Protein AF-A0A9E1QR61-F1 (afdb_monomer)

Secondary structure (DSSP, 8-state):
-EEEEEEE-TTTHHHHHHHHHTSTTEEEEEEE------HHHHHHHHHHT---THHHHHHHHHTS-TTSTTHHHHHHHHH-B--TT--HHHHHHHHHHHHTTS-SEETTEE---HHHHHHHHHHHHHHHHHHHHHHHHHT-PPP-TT-BHHHHHHHHHHHHTTT-HHHHHHHHHHHTT-SSEEEES-S--

Structure (mmCIF, N/CA/C/O backbone):
data_AF-A0A9E1QR61-F1
#
_entry.id   AF-A0A9E1QR61-F1
#
loop_
_atom_site.group_PDB
_atom_site.id
_atom_site.type_symbol
_atom_site.label_atom_id
_atom_site.label_alt_id
_atom_site.label_comp_id
_atom_site.label_asym_id
_atom_site.label_entity_id
_atom_site.label_seq_id
_atom_site.pdbx_PDB_ins_code
_atom_site.Cartn_x
_atom_site.Cartn_y
_atom_site.Cartn_z
_atom_site.occupancy
_atom_site.B_iso_or_equiv
_atom_site.auth_seq_id
_atom_site.auth_comp_id
_atom_site.auth_asym_id
_atom_site.auth_atom_id
_atom_site.pdbx_PDB_model_num
ATOM 1 N N . MET A 1 1 ? -16.604 -6.731 25.045 1.00 85.94 1 MET A N 1
ATOM 2 C CA . MET A 1 1 ? -16.176 -6.162 23.751 1.00 85.94 1 MET A CA 1
ATOM 3 C C . MET A 1 1 ? -17.089 -6.744 22.683 1.00 85.94 1 MET A C 1
ATOM 5 O O . MET A 1 1 ? -17.320 -7.946 22.729 1.00 85.94 1 MET A O 1
ATOM 9 N N . ILE A 1 2 ? -17.683 -5.918 21.822 1.00 96.12 2 ILE A N 1
ATOM 10 C CA . ILE A 1 2 ? -18.605 -6.352 20.759 1.00 96.12 2 ILE A CA 1
ATOM 11 C C . ILE A 1 2 ? -17.816 -6.452 19.456 1.00 96.12 2 ILE A C 1
ATOM 13 O O . ILE A 1 2 ? -17.137 -5.498 19.084 1.00 96.12 2 ILE A O 1
ATOM 17 N N . ASN A 1 3 ? -17.923 -7.584 18.762 1.00 97.06 3 ASN A N 1
ATOM 18 C CA . ASN A 1 3 ? -17.337 -7.755 17.436 1.00 97.06 3 ASN A CA 1
ATOM 19 C C . ASN A 1 3 ? -18.308 -7.219 16.379 1.00 97.06 3 ASN A C 1
ATOM 21 O O . ASN A 1 3 ? -19.461 -7.646 16.328 1.00 97.06 3 ASN A O 1
ATOM 25 N N . VAL A 1 4 ? -17.841 -6.288 15.551 1.00 96.38 4 VAL A N 1
ATOM 26 C CA . VAL A 1 4 ? -18.610 -5.674 14.467 1.00 96.38 4 VAL A CA 1
ATOM 27 C C . VAL A 1 4 ? -17.914 -5.990 13.153 1.00 96.38 4 VAL A C 1
ATOM 29 O O . VAL A 1 4 ? -16.775 -5.581 12.937 1.00 96.38 4 VAL A O 1
ATOM 32 N N . VAL A 1 5 ? -18.610 -6.709 12.276 1.00 96.12 5 VAL A N 1
ATOM 33 C CA . VAL A 1 5 ? -18.133 -7.014 10.924 1.00 96.12 5 VAL A CA 1
ATOM 34 C C . VAL A 1 5 ? -18.870 -6.128 9.929 1.00 96.12 5 VAL A C 1
ATOM 36 O O . VAL A 1 5 ? -20.098 -6.055 9.952 1.00 96.12 5 VAL A O 1
ATOM 39 N N . ILE A 1 6 ? -18.121 -5.460 9.055 1.00 93.81 6 ILE A N 1
ATOM 40 C CA . ILE A 1 6 ? -18.654 -4.571 8.023 1.00 93.81 6 ILE A CA 1
ATOM 41 C C . ILE A 1 6 ? -18.258 -5.141 6.667 1.00 93.81 6 ILE A C 1
ATOM 43 O O . ILE A 1 6 ? -17.074 -5.205 6.349 1.00 93.81 6 ILE A O 1
ATOM 47 N N . LEU A 1 7 ? -19.242 -5.512 5.852 1.00 92.94 7 LEU A N 1
ATOM 48 C CA . LEU A 1 7 ? -19.023 -5.871 4.451 1.00 92.94 7 LEU A CA 1
ATOM 49 C C . LEU A 1 7 ? -19.135 -4.598 3.612 1.00 92.94 7 LEU A C 1
ATOM 51 O O . LEU A 1 7 ? -20.174 -3.937 3.642 1.00 92.94 7 LEU A O 1
ATOM 55 N N . ASN A 1 8 ? -18.072 -4.211 2.912 1.00 88.81 8 ASN A N 1
ATOM 56 C CA . ASN A 1 8 ? -18.056 -2.953 2.168 1.00 88.81 8 ASN A CA 1
ATOM 57 C C . ASN A 1 8 ? -17.154 -2.997 0.926 1.00 88.81 8 ASN A C 1
ATOM 59 O O . ASN A 1 8 ? -16.358 -3.910 0.731 1.00 88.81 8 ASN A O 1
ATOM 63 N N . GLY A 1 9 ? -17.318 -1.991 0.068 1.00 80.38 9 GLY A N 1
ATOM 64 C CA . GLY A 1 9 ? -16.299 -1.577 -0.901 1.00 80.38 9 GLY A CA 1
ATOM 65 C C . GLY A 1 9 ? -15.651 -0.264 -0.453 1.00 80.38 9 GLY A C 1
ATOM 66 O O . GLY A 1 9 ? -16.013 0.283 0.591 1.00 80.38 9 GLY A O 1
ATOM 67 N N . GLY A 1 10 ? -14.763 0.309 -1.267 1.00 69.62 10 GLY A N 1
ATOM 68 C CA . GLY A 1 10 ? -13.915 1.423 -0.825 1.00 69.62 10 GLY A CA 1
ATOM 69 C C . GLY A 1 10 ? -14.653 2.690 -0.363 1.00 69.62 10 GLY A C 1
ATOM 70 O O . GLY A 1 10 ? -14.268 3.299 0.631 1.00 69.62 10 GLY A O 1
ATOM 71 N N . ARG A 1 11 ? -15.726 3.115 -1.049 1.00 73.94 11 ARG A N 1
ATOM 72 C CA . ARG A 1 11 ? -16.380 4.418 -0.771 1.00 73.94 11 ARG A CA 1
ATOM 73 C C . ARG A 1 11 ? -17.431 4.391 0.341 1.00 73.94 11 ARG A C 1
ATOM 75 O O . ARG A 1 11 ? -17.540 5.356 1.091 1.00 73.94 11 ARG A O 1
ATOM 82 N N . GLY A 1 12 ? -18.196 3.305 0.467 1.00 73.38 12 GLY A N 1
ATOM 83 C CA . GLY A 1 12 ? -19.274 3.198 1.466 1.00 73.38 12 GLY A CA 1
ATOM 84 C C . GLY A 1 12 ? -18.766 3.162 2.914 1.00 73.38 12 GLY A C 1
ATOM 85 O O . GLY A 1 12 ? -19.484 3.530 3.841 1.00 73.38 12 GLY A O 1
ATOM 86 N N . ALA A 1 13 ? -17.505 2.771 3.103 1.00 83.81 13 ALA A N 1
ATOM 87 C CA . ALA A 1 13 ? -16.848 2.687 4.400 1.00 83.81 13 ALA A CA 1
ATOM 88 C C . ALA A 1 13 ? -16.518 4.050 5.038 1.00 83.81 13 ALA A C 1
ATOM 90 O O . ALA A 1 13 ? -16.450 4.143 6.265 1.00 83.81 13 ALA A O 1
ATOM 91 N N . ALA A 1 14 ? -16.345 5.105 4.231 1.00 85.94 14 ALA A N 1
ATOM 92 C CA . ALA A 1 14 ? -15.756 6.384 4.649 1.00 85.94 14 ALA A CA 1
ATOM 93 C C . ALA A 1 14 ? -16.531 7.123 5.752 1.00 85.94 14 ALA A C 1
ATOM 95 O O . ALA A 1 14 ? -15.933 7.826 6.561 1.00 85.94 14 ALA A O 1
ATOM 96 N N . SER A 1 15 ? -17.851 6.950 5.815 1.00 86.19 15 SER A N 1
ATOM 97 C CA . SER A 1 15 ? -18.703 7.537 6.858 1.00 86.19 15 SER A CA 1
ATOM 98 C C . SER A 1 15 ? -18.914 6.607 8.054 1.00 86.19 15 SER A C 1
ATOM 100 O O . SER A 1 15 ? -19.132 7.072 9.170 1.00 86.19 15 SER A O 1
ATOM 102 N N . THR A 1 16 ? -18.843 5.292 7.837 1.00 91.44 16 THR A N 1
ATOM 103 C CA . THR A 1 16 ? -19.239 4.287 8.833 1.00 91.44 16 THR A CA 1
ATOM 104 C C . THR A 1 16 ? -18.070 3.862 9.715 1.00 91.44 16 THR A C 1
ATOM 106 O O . THR A 1 16 ? -18.207 3.817 10.936 1.00 91.44 16 THR A O 1
ATOM 109 N N . ILE A 1 17 ? -16.906 3.578 9.122 1.00 93.94 17 ILE A N 1
ATOM 110 C CA . ILE A 1 17 ? -15.740 3.075 9.860 1.00 93.94 17 ILE A CA 1
ATOM 111 C C . ILE A 1 17 ? -15.227 4.104 10.877 1.00 93.94 17 ILE A C 1
ATOM 113 O O . ILE A 1 17 ? -15.123 3.737 12.049 1.00 93.94 17 ILE A O 1
ATOM 117 N N . PRO A 1 18 ? -14.988 5.385 10.518 1.00 93.06 18 PRO A N 1
ATOM 118 C CA . PRO A 1 18 ? -14.523 6.371 11.494 1.00 93.06 18 PRO A CA 1
ATOM 119 C C . PRO A 1 18 ? -15.488 6.547 12.672 1.00 93.06 18 PRO A C 1
ATOM 121 O O . PRO A 1 18 ? -15.055 6.551 13.821 1.00 93.06 18 PRO A O 1
ATOM 124 N N . ALA A 1 19 ? -16.797 6.599 12.404 1.00 93.12 19 ALA A N 1
ATOM 125 C CA . ALA A 1 19 ? -17.816 6.742 13.444 1.00 93.12 19 ALA A CA 1
ATOM 126 C C . ALA A 1 19 ? -17.852 5.543 14.407 1.00 93.12 19 ALA A C 1
ATOM 128 O O . ALA A 1 19 ? -18.089 5.706 15.603 1.00 93.12 19 ALA A O 1
ATOM 129 N N . LEU A 1 20 ? -17.614 4.326 13.910 1.00 94.06 20 LEU A N 1
ATOM 130 C CA . LEU A 1 20 ? -17.529 3.138 14.760 1.00 94.06 20 LEU A CA 1
ATOM 131 C C . LEU A 1 20 ? -16.224 3.105 15.568 1.00 94.06 20 LEU A C 1
ATOM 133 O O . LEU A 1 20 ? -16.261 2.720 16.734 1.00 94.06 20 LEU A O 1
ATOM 137 N N . LEU A 1 21 ? -15.099 3.542 14.992 1.00 93.75 21 LEU A N 1
ATOM 138 C CA . LEU A 1 21 ? -13.796 3.601 15.673 1.00 93.75 21 LEU A CA 1
ATOM 139 C C . LEU A 1 21 ? -13.762 4.595 16.844 1.00 93.75 21 LEU A C 1
ATOM 141 O O . LEU A 1 21 ? -12.941 4.452 17.749 1.00 93.75 21 LEU A O 1
ATOM 145 N N . GLU A 1 22 ? -14.649 5.591 16.850 1.00 92.62 22 GLU A N 1
ATOM 146 C CA . GLU A 1 22 ? -14.819 6.530 17.966 1.00 92.62 22 GLU A CA 1
ATOM 147 C C . GLU A 1 22 ? -15.553 5.904 19.167 1.00 92.62 22 GLU A C 1
ATOM 149 O O . GLU A 1 22 ? -15.510 6.439 20.278 1.00 92.62 22 GLU A O 1
ATOM 154 N N . ARG A 1 23 ? -16.211 4.749 18.988 1.00 93.31 23 ARG A N 1
ATOM 155 C CA . ARG A 1 23 ? -16.957 4.076 20.058 1.00 93.31 23 ARG A CA 1
ATOM 156 C C . ARG A 1 23 ? -16.066 3.112 20.832 1.00 93.31 23 ARG A C 1
ATOM 158 O O . ARG A 1 23 ? -15.448 2.206 20.279 1.00 93.31 23 ARG A O 1
ATOM 165 N N . GLN A 1 24 ? -16.079 3.244 22.154 1.00 91.12 24 GLN A N 1
ATOM 166 C CA . GLN A 1 24 ? -15.382 2.315 23.039 1.00 91.12 24 GLN A CA 1
ATOM 167 C C . GLN A 1 24 ? -16.052 0.933 23.062 1.00 91.12 24 GLN A C 1
ATOM 169 O O . GLN A 1 24 ? -17.272 0.804 22.945 1.00 91.12 24 GLN A O 1
ATOM 174 N N . GLY A 1 25 ? -15.245 -0.109 23.271 1.00 94.31 25 GLY A N 1
ATOM 175 C CA . GLY A 1 25 ? -15.728 -1.478 23.461 1.00 94.31 25 GLY A CA 1
ATOM 176 C C . GLY A 1 25 ? -16.106 -2.222 22.178 1.00 94.31 25 GLY A C 1
ATOM 177 O O . GLY A 1 25 ? -16.656 -3.323 22.287 1.00 94.31 25 GLY A O 1
ATOM 178 N N . LEU A 1 26 ? -15.803 -1.664 21.002 1.00 96.00 26 LEU A N 1
ATOM 179 C CA . LEU A 1 26 ? -15.965 -2.323 19.706 1.00 96.00 26 LEU A CA 1
ATOM 180 C C . LEU A 1 26 ? -14.640 -2.912 19.213 1.00 96.00 26 LEU A C 1
ATOM 182 O O . LEU A 1 26 ? -13.585 -2.309 19.379 1.00 96.00 26 LEU A O 1
ATOM 186 N N . ASN A 1 27 ? -14.726 -4.077 18.580 1.00 95.19 27 ASN A N 1
ATOM 187 C CA . ASN A 1 27 ? -13.671 -4.665 17.767 1.00 95.19 27 ASN A CA 1
ATOM 188 C C . ASN A 1 27 ? -14.178 -4.730 16.322 1.00 95.19 27 ASN A C 1
ATOM 190 O O . ASN A 1 27 ? -15.186 -5.391 16.061 1.00 95.19 27 ASN A O 1
ATOM 194 N N . ILE A 1 28 ? -13.534 -3.998 15.412 1.00 96.06 28 ILE A N 1
ATOM 195 C CA . ILE A 1 28 ? -14.035 -3.779 14.050 1.00 96.06 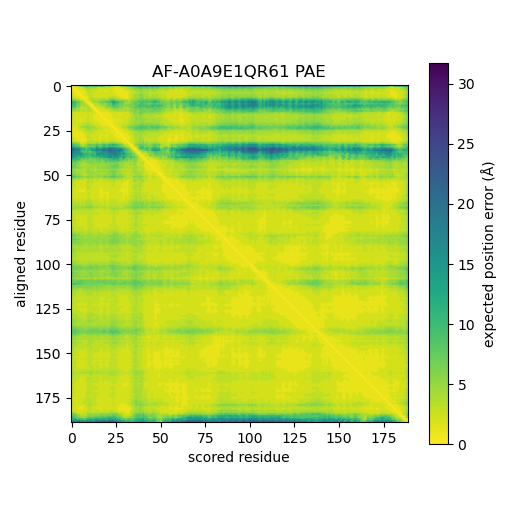28 ILE A CA 1
ATOM 196 C C . ILE A 1 28 ? -13.235 -4.615 13.060 1.00 96.06 28 ILE A C 1
ATOM 198 O O . ILE A 1 28 ? -12.012 -4.504 12.983 1.00 96.06 28 ILE A O 1
ATOM 202 N N . THR A 1 29 ? -13.949 -5.387 12.247 1.00 96.38 29 THR A N 1
ATOM 203 C CA . THR A 1 29 ? -13.399 -6.077 11.082 1.00 96.38 29 THR A CA 1
ATOM 204 C C . THR A 1 29 ? -14.112 -5.594 9.828 1.00 96.38 29 THR A C 1
ATOM 206 O O . THR A 1 29 ? -15.338 -5.652 9.732 1.00 96.38 29 THR A O 1
ATOM 209 N N . SER A 1 30 ? -13.348 -5.117 8.856 1.00 95.38 30 SER A N 1
ATOM 210 C CA . SER A 1 30 ? -13.842 -4.691 7.555 1.00 95.38 30 SER A CA 1
ATOM 211 C C . SER A 1 30 ? -13.480 -5.728 6.502 1.00 95.38 30 SER A C 1
ATOM 213 O O . SER A 1 30 ? -12.302 -5.934 6.226 1.00 95.38 30 SER A O 1
ATOM 215 N N . VAL A 1 31 ? -14.484 -6.359 5.900 1.00 94.50 31 VAL A N 1
ATOM 216 C CA . VAL A 1 31 ? -14.299 -7.288 4.781 1.00 94.50 31 VAL A CA 1
ATOM 217 C C . VAL A 1 31 ? -14.570 -6.527 3.487 1.00 94.50 31 VAL A C 1
ATOM 219 O O . VAL A 1 31 ? -15.679 -6.025 3.278 1.00 94.50 31 VAL A O 1
ATOM 222 N N . VAL A 1 32 ? -13.540 -6.403 2.652 1.00 92.06 32 VAL A N 1
ATOM 223 C CA . VAL A 1 32 ? -13.494 -5.450 1.539 1.00 92.06 32 VAL A CA 1
ATOM 224 C C . VAL A 1 32 ? -13.549 -6.163 0.193 1.00 92.06 32 VAL A C 1
ATOM 226 O O . VAL A 1 32 ? -12.792 -7.098 -0.084 1.00 92.06 32 VAL A O 1
ATOM 229 N N . ASN A 1 33 ? -14.444 -5.695 -0.673 1.00 86.38 33 ASN A N 1
ATOM 230 C CA . ASN A 1 33 ? -14.508 -6.133 -2.060 1.00 86.38 33 ASN A CA 1
ATOM 231 C C . ASN A 1 33 ? -13.334 -5.547 -2.865 1.00 86.38 33 ASN A C 1
ATOM 233 O O . ASN A 1 33 ? -13.355 -4.365 -3.191 1.00 86.38 33 ASN A O 1
ATOM 237 N N . ALA A 1 34 ? -12.315 -6.351 -3.182 1.00 78.44 34 ALA A N 1
ATOM 238 C CA . ALA A 1 34 ? -11.048 -5.884 -3.768 1.00 78.44 34 ALA A CA 1
ATOM 239 C C . ALA A 1 34 ? -10.996 -5.957 -5.312 1.00 78.44 34 ALA A C 1
ATOM 241 O O . ALA A 1 34 ? -9.924 -6.065 -5.902 1.00 78.44 34 ALA A O 1
ATOM 242 N N . TYR A 1 35 ? -12.155 -5.901 -5.974 1.00 71.44 35 TYR A N 1
ATOM 243 C CA . TYR A 1 35 ? -12.271 -6.023 -7.436 1.00 71.44 35 TYR A CA 1
ATOM 244 C C . TYR A 1 35 ? -12.231 -4.674 -8.182 1.00 71.44 35 TYR A C 1
ATOM 246 O O . TYR A 1 35 ? -12.534 -4.647 -9.371 1.00 71.44 35 TYR A O 1
ATOM 254 N N . ASP A 1 36 ? -11.906 -3.557 -7.514 1.00 68.88 36 ASP A N 1
ATOM 255 C CA . ASP A 1 36 ? -11.828 -2.234 -8.164 1.00 68.88 36 ASP A CA 1
ATOM 256 C C . ASP A 1 36 ? -10.771 -2.253 -9.288 1.00 68.88 36 ASP A C 1
ATOM 258 O O . ASP A 1 36 ? -9.602 -2.575 -9.060 1.00 68.88 36 ASP A O 1
ATOM 262 N N . ASP A 1 37 ? -11.195 -1.922 -10.507 1.00 62.62 37 ASP A N 1
ATOM 263 C CA . ASP A 1 37 ? -10.435 -2.009 -11.757 1.00 62.62 37 ASP A CA 1
ATOM 264 C C . ASP A 1 37 ? -10.098 -0.632 -12.351 1.00 62.62 37 ASP A C 1
ATOM 266 O O . ASP A 1 37 ? -9.690 -0.532 -13.512 1.00 62.62 37 ASP A O 1
ATOM 270 N N . GLY A 1 38 ? -10.221 0.441 -11.555 1.00 68.44 38 GLY A N 1
ATOM 271 C CA . GLY A 1 38 ? -9.806 1.784 -11.963 1.00 68.44 38 GLY A CA 1
ATOM 272 C C . GLY A 1 38 ? -8.397 1.785 -12.573 1.00 68.44 38 GLY A C 1
ATOM 273 O O . GLY A 1 38 ? -7.520 1.075 -12.093 1.00 68.44 38 GLY A O 1
ATOM 274 N N . LYS A 1 39 ? -8.174 2.587 -13.622 1.00 69.88 39 LYS A N 1
ATOM 275 C CA . LYS A 1 39 ? -7.038 2.483 -14.564 1.00 69.88 39 LYS A CA 1
ATOM 276 C C . LYS A 1 39 ? -5.680 2.109 -13.927 1.00 69.88 39 LYS A C 1
ATOM 278 O O . LYS A 1 39 ? -5.175 1.032 -14.227 1.00 69.88 39 LYS A O 1
ATOM 283 N N . SER A 1 40 ? -5.170 2.896 -12.967 1.00 71.12 40 SER A N 1
ATOM 284 C CA . SER A 1 40 ? -3.872 2.612 -12.312 1.00 71.12 40 SER A CA 1
ATOM 285 C C . SER A 1 40 ? -3.892 1.428 -11.331 1.00 71.12 40 SER A C 1
ATOM 287 O O . SER A 1 40 ? -2.872 0.799 -11.062 1.00 71.12 40 SER A O 1
ATOM 289 N N . THR A 1 41 ? -5.067 1.067 -10.807 1.00 75.88 41 THR A N 1
ATOM 290 C CA . THR A 1 41 ? -5.257 -0.167 -10.016 1.00 75.88 41 THR A CA 1
ATOM 291 C C . THR A 1 41 ? -5.303 -1.392 -10.925 1.00 75.88 41 THR A C 1
ATOM 293 O O . THR A 1 41 ? -4.753 -2.434 -10.582 1.00 75.88 41 THR A O 1
ATOM 296 N N . GLY A 1 42 ? -5.913 -1.257 -12.104 1.00 81.25 42 GLY A N 1
ATOM 297 C CA . GLY A 1 42 ? -5.924 -2.288 -13.133 1.00 81.25 42 GLY A CA 1
ATOM 298 C C . GLY A 1 42 ? -4.526 -2.590 -13.670 1.00 81.25 42 GLY A C 1
ATOM 299 O O . GLY A 1 42 ? -4.216 -3.755 -13.904 1.00 81.25 42 GLY A O 1
ATOM 300 N N . GLU A 1 43 ? -3.673 -1.575 -13.823 1.00 84.38 43 GLU A N 1
ATOM 301 C CA . GLU A 1 43 ? -2.278 -1.753 -14.244 1.00 84.38 43 GLU A CA 1
ATOM 302 C C . GLU A 1 43 ? -1.480 -2.558 -13.222 1.00 84.38 43 GLU A C 1
ATOM 304 O O . GLU A 1 43 ? -0.938 -3.602 -13.573 1.00 84.38 43 GLU A O 1
ATOM 309 N N . ILE A 1 44 ? -1.478 -2.163 -11.943 1.00 89.19 44 ILE A N 1
ATOM 310 C CA . ILE A 1 44 ? -0.702 -2.895 -10.932 1.00 89.19 44 ILE A CA 1
ATOM 311 C C . ILE A 1 44 ? -1.215 -4.325 -10.715 1.00 89.19 44 ILE A C 1
ATOM 313 O O . ILE A 1 44 ? -0.416 -5.252 -10.594 1.00 89.19 44 ILE A O 1
ATOM 317 N N . ARG A 1 45 ? -2.539 -4.528 -10.756 1.00 89.12 45 ARG A N 1
ATOM 318 C CA . ARG A 1 45 ? -3.159 -5.859 -10.711 1.00 89.12 45 ARG A CA 1
ATOM 319 C C . ARG A 1 45 ? -2.654 -6.746 -11.843 1.00 89.12 45 ARG A C 1
ATOM 321 O O . ARG A 1 45 ? -2.183 -7.849 -11.588 1.00 89.12 45 ARG A O 1
ATOM 328 N N . LYS A 1 46 ? -2.711 -6.255 -13.085 1.00 87.38 46 LYS A N 1
ATOM 329 C CA . LYS A 1 46 ? -2.273 -7.011 -14.268 1.00 87.38 46 LYS A CA 1
ATOM 330 C C . LYS A 1 46 ? -0.775 -7.289 -14.252 1.00 87.38 46 LYS A C 1
ATOM 332 O O . LYS A 1 46 ? -0.379 -8.406 -14.564 1.00 87.38 46 LYS A O 1
ATOM 337 N N . PHE A 1 47 ? 0.037 -6.301 -13.878 1.00 90.88 47 PHE A N 1
ATOM 338 C CA . PHE A 1 47 ? 1.490 -6.455 -13.835 1.00 90.88 47 PHE A CA 1
ATOM 339 C C . PHE A 1 47 ? 1.911 -7.512 -12.811 1.00 90.88 47 PHE A C 1
ATOM 341 O O . PHE A 1 47 ? 2.688 -8.403 -13.140 1.00 90.88 47 PHE A O 1
ATOM 348 N N . PHE A 1 48 ? 1.372 -7.467 -11.590 1.00 92.94 48 PHE A N 1
ATOM 349 C CA . PHE A 1 48 ? 1.824 -8.342 -10.501 1.00 92.94 48 PHE A CA 1
ATOM 350 C C . PHE A 1 48 ? 0.995 -9.628 -10.334 1.00 92.94 48 PHE A C 1
ATOM 352 O O . PHE A 1 48 ? 1.414 -10.530 -9.597 1.00 92.94 48 PHE A O 1
ATOM 359 N N . GLY A 1 49 ? -0.138 -9.753 -11.035 1.00 90.94 49 GLY A N 1
ATOM 360 C CA . GLY A 1 49 ? -1.081 -10.868 -10.895 1.00 90.94 49 GLY A CA 1
ATOM 361 C C . GLY A 1 49 ? -1.626 -10.949 -9.471 1.00 90.94 49 GLY A C 1
ATOM 362 O O . GLY A 1 49 ? -1.377 -11.934 -8.773 1.00 90.94 49 GLY A O 1
ATOM 363 N N . MET A 1 50 ? -2.241 -9.856 -9.014 1.00 90.25 50 MET A N 1
ATOM 364 C CA . MET A 1 50 ? -2.775 -9.695 -7.661 1.00 90.25 50 MET A CA 1
ATOM 365 C C . MET A 1 50 ? -4.124 -8.974 -7.669 1.00 90.25 50 MET A C 1
ATOM 367 O O . MET A 1 50 ? -4.344 -8.092 -8.499 1.00 90.25 50 MET A O 1
ATOM 371 N N . LEU A 1 51 ? -4.961 -9.220 -6.654 1.00 88.12 51 LEU A N 1
ATOM 372 C CA . LEU A 1 51 ? -6.169 -8.418 -6.436 1.00 88.12 51 LEU A CA 1
ATOM 373 C C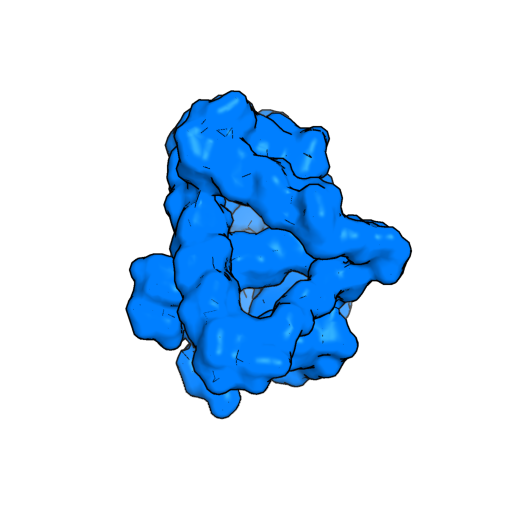 . LEU A 1 51 ? -5.834 -6.927 -6.311 1.00 88.12 51 LEU A C 1
ATOM 375 O O . LEU A 1 51 ? -4.814 -6.548 -5.731 1.00 88.12 51 LEU A O 1
ATOM 379 N N . GLY A 1 52 ? -6.725 -6.072 -6.816 1.00 87.12 52 GLY A N 1
ATOM 380 C CA . GLY A 1 52 ? -6.546 -4.623 -6.801 1.00 87.12 52 GLY A CA 1
ATOM 381 C C . GLY A 1 52 ? -6.495 -4.080 -5.366 1.00 87.12 52 GLY A C 1
ATOM 382 O O . GLY A 1 52 ? -7.524 -4.059 -4.686 1.00 87.12 52 GLY A O 1
ATOM 383 N N . PRO A 1 53 ? -5.347 -3.570 -4.876 1.00 89.94 53 PRO A N 1
ATOM 384 C CA . PRO A 1 53 ? -5.204 -3.215 -3.463 1.00 89.94 53 PRO A CA 1
ATOM 385 C C . PRO A 1 53 ? -5.910 -1.903 -3.094 1.00 89.94 53 PRO A C 1
ATOM 387 O O . PRO A 1 53 ? -5.989 -1.553 -1.920 1.00 89.94 53 PRO A O 1
ATOM 390 N N . SER A 1 54 ? -6.427 -1.150 -4.070 1.00 91.12 54 SER A N 1
ATOM 391 C CA . SER A 1 54 ? -6.915 0.216 -3.862 1.00 91.12 54 SER A CA 1
ATOM 392 C C . SER A 1 54 ? -8.046 0.326 -2.850 1.00 91.12 54 SER A C 1
ATOM 394 O O . SER A 1 54 ? -8.001 1.221 -2.010 1.00 91.12 54 SER A O 1
ATOM 396 N N . ASP A 1 55 ? -9.058 -0.537 -2.914 1.00 91.38 55 ASP A N 1
ATOM 397 C CA . ASP A 1 55 ? -10.181 -0.464 -1.975 1.00 91.38 55 ASP A CA 1
ATOM 398 C C . ASP A 1 55 ? -9.783 -0.930 -0.572 1.00 91.38 55 ASP A C 1
ATOM 400 O O . ASP A 1 55 ? -10.175 -0.297 0.408 1.00 91.38 55 ASP A O 1
ATOM 404 N N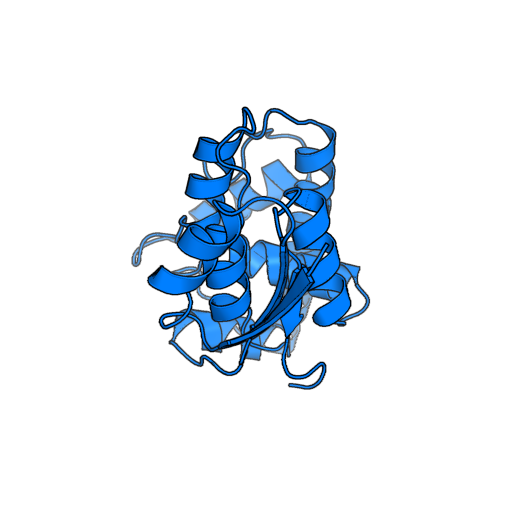 . ILE A 1 56 ? -8.919 -1.946 -0.473 1.00 93.38 56 ILE A N 1
ATOM 405 C CA . ILE A 1 56 ? -8.328 -2.388 0.798 1.00 93.38 56 ILE A CA 1
ATOM 406 C C . ILE A 1 56 ? -7.535 -1.235 1.426 1.00 93.38 56 ILE A C 1
ATOM 408 O O . ILE A 1 56 ? -7.788 -0.858 2.569 1.00 93.38 56 ILE A O 1
ATOM 412 N N . ARG A 1 57 ? -6.641 -0.605 0.654 1.00 93.50 57 ARG A N 1
ATOM 413 C CA . ARG A 1 57 ? -5.835 0.547 1.077 1.00 93.50 57 ARG A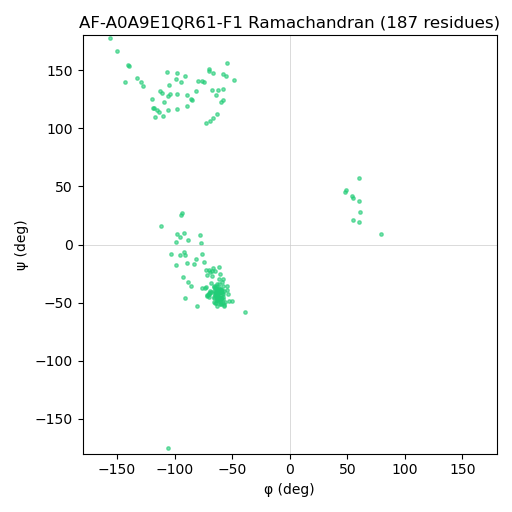 CA 1
ATOM 414 C C . ARG A 1 57 ? -6.704 1.724 1.523 1.00 93.50 57 ARG A C 1
ATOM 416 O O . ARG A 1 57 ? -6.436 2.296 2.574 1.00 93.50 57 ARG A O 1
ATOM 423 N N . LYS A 1 58 ? -7.736 2.094 0.751 1.00 93.19 58 LYS A N 1
ATOM 424 C CA . LYS A 1 58 ? -8.668 3.185 1.111 1.00 93.19 58 LYS A CA 1
ATOM 425 C C . LYS A 1 58 ? -9.360 2.898 2.444 1.00 93.19 58 LYS A C 1
ATOM 427 O O . LYS A 1 58 ? -9.552 3.807 3.238 1.00 93.19 58 LYS A O 1
ATOM 432 N N . VAL A 1 59 ? -9.731 1.646 2.705 1.00 94.88 59 VAL A N 1
ATOM 433 C CA . VAL A 1 59 ? -10.336 1.248 3.982 1.00 94.88 59 VAL A CA 1
ATOM 434 C C . VAL A 1 59 ? -9.317 1.288 5.121 1.00 94.88 59 VAL A C 1
ATOM 436 O O . VAL A 1 59 ? -9.633 1.795 6.195 1.00 94.88 59 VAL A O 1
ATOM 439 N N . GLN A 1 60 ? -8.094 0.809 4.894 1.00 96.38 60 GLN A N 1
ATOM 440 C CA . GLN A 1 60 ? -7.008 0.874 5.874 1.00 96.38 60 GLN A CA 1
ATOM 441 C C . GLN A 1 60 ? -6.652 2.319 6.252 1.00 96.38 60 GLN A C 1
ATOM 443 O O . GLN A 1 60 ? -6.444 2.606 7.430 1.00 96.38 60 GLN A O 1
ATOM 448 N N . GLU A 1 61 ? -6.670 3.243 5.287 1.00 96.50 61 GLU A N 1
ATOM 449 C CA . GLU A 1 61 ? -6.490 4.684 5.515 1.00 96.50 61 GLU A CA 1
ATOM 450 C C . GLU A 1 61 ? -7.475 5.220 6.569 1.00 96.50 61 GLU A C 1
ATOM 452 O O . GLU A 1 61 ? -7.086 5.959 7.473 1.00 96.50 61 GLU A O 1
ATOM 457 N N . LEU A 1 62 ? -8.744 4.791 6.516 1.00 95.88 62 LEU A N 1
ATOM 458 C CA . LEU A 1 62 ? -9.780 5.195 7.477 1.00 95.88 62 LEU A CA 1
ATOM 459 C C . LEU A 1 62 ? -9.524 4.676 8.898 1.00 95.88 62 LEU A C 1
ATOM 461 O O . LEU A 1 62 ? -10.099 5.205 9.851 1.00 95.88 62 LEU A O 1
ATOM 465 N N . MET A 1 63 ? -8.705 3.631 9.038 1.00 96.75 63 MET A N 1
ATOM 466 C CA . MET A 1 63 ? -8.392 2.977 10.308 1.00 96.75 63 MET A CA 1
ATOM 467 C C . MET A 1 63 ? -7.058 3.423 10.916 1.00 96.75 63 MET A C 1
ATOM 469 O O . MET A 1 63 ? -6.681 2.911 11.976 1.00 96.75 63 MET A O 1
ATOM 473 N N . LEU A 1 64 ? -6.351 4.368 10.285 1.00 96.81 64 LEU A N 1
ATOM 474 C CA . LEU A 1 64 ? -5.110 4.920 10.823 1.00 96.81 64 LEU A CA 1
ATOM 475 C C . LEU A 1 64 ? -5.343 5.536 12.222 1.00 96.81 64 LEU A C 1
ATOM 477 O O . LEU A 1 64 ? -6.308 6.285 12.422 1.00 96.81 64 LEU A O 1
ATOM 481 N N . PRO A 1 65 ? -4.472 5.250 13.207 1.00 95.06 65 PRO A N 1
ATOM 482 C CA . PRO A 1 65 ? -4.602 5.789 14.558 1.00 95.06 65 PRO A CA 1
ATOM 483 C C . PRO A 1 65 ? -4.324 7.299 14.570 1.00 95.06 65 PRO A C 1
ATOM 485 O O . PRO A 1 65 ? -3.179 7.728 14.470 1.00 95.06 65 PRO A O 1
ATOM 488 N N . ARG A 1 66 ? -5.377 8.118 14.710 1.00 93.75 66 ARG A N 1
ATOM 489 C CA . ARG A 1 66 ? -5.290 9.597 14.714 1.00 93.75 66 ARG A CA 1
ATOM 490 C C . ARG A 1 66 ? -4.438 10.180 15.846 1.00 93.75 66 ARG A C 1
ATOM 492 O O . ARG A 1 66 ? -4.049 11.340 15.778 1.00 93.75 66 ARG A O 1
ATOM 499 N N . ASP A 1 67 ? -4.213 9.396 16.892 1.00 92.69 67 ASP A N 1
ATOM 500 C CA . ASP A 1 67 ? -3.406 9.714 18.066 1.00 92.69 67 ASP A CA 1
ATOM 501 C C . ASP A 1 67 ? -1.935 9.276 17.949 1.00 92.69 67 ASP A C 1
ATOM 503 O O . ASP A 1 67 ? -1.142 9.608 18.828 1.00 92.69 67 ASP A O 1
ATOM 507 N N . ASP A 1 68 ? -1.550 8.554 16.888 1.00 91.94 68 ASP A N 1
ATOM 508 C CA . ASP A 1 68 ? -0.148 8.204 16.630 1.00 91.94 68 ASP A CA 1
ATOM 509 C C . ASP A 1 68 ? 0.629 9.436 16.123 1.00 91.94 68 ASP A C 1
ATOM 511 O O . ASP A 1 68 ? 0.125 10.233 15.327 1.00 91.94 68 ASP A O 1
ATOM 515 N N . VAL A 1 69 ? 1.872 9.594 16.589 1.00 90.31 69 VAL A N 1
ATOM 516 C CA . VAL A 1 69 ? 2.754 10.721 16.239 1.00 90.31 69 VAL A CA 1
ATOM 517 C C . VAL A 1 69 ? 3.012 10.814 14.731 1.00 90.31 69 VAL A C 1
ATOM 519 O O . VAL A 1 69 ? 3.096 11.914 14.185 1.00 90.31 69 VAL A O 1
ATOM 522 N N . ASP A 1 70 ? 3.041 9.671 14.041 1.00 90.69 70 ASP A N 1
ATOM 523 C CA . ASP A 1 70 ? 3.266 9.585 12.600 1.00 90.69 70 ASP A CA 1
ATOM 524 C C . ASP A 1 70 ? 1.959 9.687 11.785 1.00 90.69 70 ASP A C 1
ATOM 526 O O . ASP A 1 70 ? 2.001 9.592 10.558 1.00 90.69 70 ASP A O 1
ATOM 530 N N . TYR A 1 71 ? 0.790 9.912 12.409 1.00 94.44 71 TYR A N 1
ATOM 531 C CA . TYR A 1 71 ? -0.516 9.883 11.726 1.00 94.44 71 TYR A CA 1
ATOM 532 C C . TYR A 1 71 ? -0.556 10.728 10.447 1.00 94.44 71 TYR A C 1
ATOM 534 O O . TYR A 1 71 ? -0.973 10.235 9.403 1.00 94.44 71 TYR A O 1
ATOM 542 N N . GLN A 1 72 ? -0.094 11.982 10.493 1.00 95.56 72 GLN A N 1
ATOM 543 C CA . GLN A 1 72 ? -0.134 12.876 9.325 1.00 95.56 72 GLN A CA 1
ATOM 544 C C . GLN A 1 72 ? 0.778 12.396 8.187 1.00 95.56 72 GLN A C 1
ATOM 546 O O . GLN A 1 72 ? 0.432 12.529 7.015 1.00 95.56 72 GLN A O 1
ATOM 551 N N . LYS A 1 73 ? 1.931 11.806 8.521 1.00 95.38 73 LYS A N 1
ATOM 552 C CA . LYS A 1 73 ? 2.879 11.245 7.548 1.00 95.38 73 LYS A CA 1
ATOM 553 C C . LYS A 1 73 ? 2.332 9.963 6.932 1.00 95.38 73 LYS A C 1
ATOM 555 O O . LYS A 1 73 ? 2.348 9.824 5.713 1.00 95.38 73 LYS A O 1
ATOM 560 N N . ASN A 1 74 ? 1.766 9.083 7.757 1.00 95.88 74 ASN A N 1
ATOM 561 C CA . ASN A 1 74 ? 1.095 7.868 7.308 1.00 95.88 74 ASN A CA 1
ATOM 562 C C . ASN A 1 74 ? -0.099 8.208 6.410 1.00 95.88 74 ASN A C 1
ATOM 564 O O . ASN A 1 74 ? -0.228 7.647 5.329 1.00 95.88 74 ASN A O 1
ATOM 568 N N . LEU A 1 75 ? -0.925 9.183 6.793 1.00 97.00 75 LEU A N 1
ATOM 569 C CA . LEU A 1 75 ? -2.039 9.647 5.970 1.00 97.00 75 LEU A CA 1
ATOM 570 C C . LEU A 1 75 ? -1.548 10.178 4.617 1.00 97.00 75 LEU A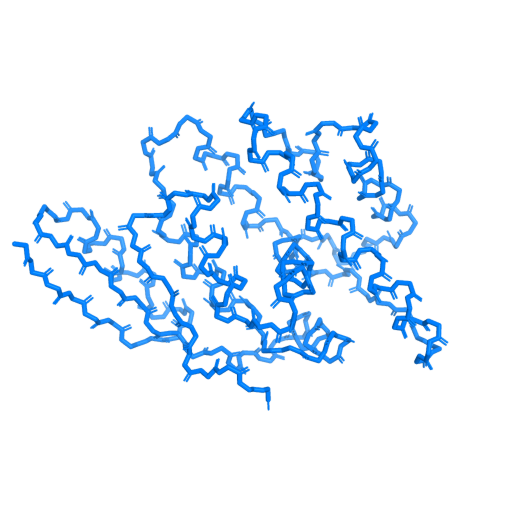 C 1
ATOM 572 O O . LEU A 1 75 ? -2.060 9.769 3.577 1.00 97.00 75 LEU A O 1
ATOM 576 N N . LYS A 1 76 ? -0.507 11.024 4.618 1.00 97.38 76 LYS A N 1
ATOM 577 C CA . LYS A 1 76 ? 0.111 11.531 3.386 1.00 97.38 76 LYS A CA 1
ATOM 578 C C . LYS A 1 76 ? 0.630 10.388 2.508 1.00 97.38 76 LYS A C 1
ATOM 580 O O . LYS A 1 76 ? 0.422 10.428 1.302 1.00 97.38 76 LYS A O 1
ATOM 585 N N . LEU A 1 77 ? 1.247 9.360 3.094 1.00 97.44 77 LEU A N 1
ATOM 586 C CA . LEU A 1 77 ? 1.726 8.178 2.370 1.00 97.44 77 LEU A CA 1
ATOM 587 C C . LEU A 1 77 ? 0.568 7.397 1.730 1.00 97.44 77 LEU A C 1
ATOM 589 O O . LEU A 1 77 ? 0.637 7.051 0.553 1.00 97.44 77 LEU A O 1
ATOM 593 N N . PHE A 1 78 ? -0.517 7.166 2.475 1.00 97.12 78 PHE A N 1
ATOM 594 C CA . PHE A 1 78 ? -1.714 6.481 1.975 1.00 97.12 78 PHE A CA 1
ATOM 595 C C . PHE A 1 78 ? -2.418 7.235 0.849 1.00 97.12 78 PHE A C 1
ATOM 597 O O . PHE A 1 78 ? -2.956 6.597 -0.060 1.00 97.12 78 PHE A O 1
ATOM 604 N N . GLN A 1 79 ? -2.390 8.564 0.892 1.00 96.50 79 GLN A N 1
ATOM 605 C CA . GLN A 1 79 ? -3.039 9.433 -0.086 1.00 96.50 79 GLN A CA 1
ATOM 606 C C . GLN A 1 79 ? -2.149 9.787 -1.279 1.00 96.50 79 GLN A C 1
ATOM 608 O O . GLN A 1 79 ? -2.664 10.246 -2.299 1.00 96.50 79 GLN A O 1
ATOM 613 N N . TYR A 1 80 ? -0.834 9.576 -1.180 1.00 97.81 80 TYR A N 1
ATOM 614 C CA . TYR A 1 80 ? 0.091 9.946 -2.240 1.00 97.81 80 TYR A CA 1
ATOM 615 C C . TYR A 1 80 ? -0.184 9.143 -3.516 1.00 97.81 80 TYR A C 1
ATOM 617 O O . TYR A 1 80 ? -0.253 7.904 -3.524 1.00 97.81 80 TYR A O 1
ATOM 625 N N . ARG A 1 81 ? -0.309 9.891 -4.611 1.00 96.94 81 ARG A N 1
ATOM 626 C CA . ARG A 1 81 ? -0.357 9.403 -5.986 1.00 96.94 81 ARG A CA 1
ATOM 627 C C . ARG A 1 81 ? 0.662 10.191 -6.787 1.00 96.94 81 ARG A C 1
ATOM 629 O O . ARG A 1 81 ? 0.797 11.397 -6.574 1.00 96.94 81 ARG A O 1
ATOM 636 N N . PHE A 1 82 ? 1.375 9.518 -7.677 1.00 97.19 82 PHE A N 1
ATOM 637 C CA . PHE A 1 82 ? 2.297 10.214 -8.558 1.00 97.19 82 PHE A CA 1
ATOM 638 C C . PHE A 1 82 ? 1.527 11.128 -9.531 1.00 97.19 82 PHE A C 1
ATOM 640 O O . PHE A 1 82 ? 0.399 10.795 -9.913 1.00 97.19 82 PHE A O 1
ATOM 647 N N . PRO A 1 83 ? 2.110 12.270 -9.936 1.00 96.62 83 PRO A N 1
ATOM 648 C CA . PRO A 1 83 ? 1.546 13.127 -10.977 1.00 96.62 83 PRO A CA 1
ATOM 649 C C . PRO A 1 83 ? 1.268 12.372 -12.285 1.00 96.62 83 PRO A C 1
ATOM 651 O O . PRO A 1 83 ? 1.874 11.342 -12.564 1.00 96.62 83 PRO A O 1
ATOM 654 N N . LEU A 1 84 ? 0.343 12.882 -13.101 1.00 94.94 84 LEU A N 1
ATOM 655 C CA . LEU A 1 84 ? -0.002 12.264 -14.391 1.00 94.94 84 LEU A CA 1
ATOM 656 C C . LEU A 1 84 ? 1.140 12.335 -15.413 1.00 94.94 84 LEU A C 1
ATOM 658 O O . LEU A 1 84 ? 1.208 11.500 -16.309 1.00 94.94 84 LEU A O 1
ATOM 662 N N . ASP A 1 85 ? 1.995 13.340 -15.289 1.00 95.69 85 ASP A N 1
ATOM 663 C CA . ASP A 1 85 ? 3.141 13.634 -16.145 1.00 95.69 85 ASP A CA 1
ATOM 664 C C . ASP A 1 85 ? 4.467 13.124 -15.567 1.00 95.69 85 ASP A C 1
ATOM 666 O O . ASP A 1 85 ? 5.522 13.453 -16.099 1.00 95.69 85 ASP A O 1
ATOM 670 N N . ILE A 1 86 ? 4.419 12.327 -14.492 1.00 96.38 86 ILE A N 1
ATOM 671 C CA . ILE A 1 86 ? 5.618 11.789 -13.855 1.00 96.38 86 ILE A CA 1
ATOM 672 C C . ILE A 1 86 ? 6.392 10.887 -14.821 1.00 96.38 86 ILE A C 1
ATOM 674 O O . ILE A 1 86 ? 5.827 9.978 -15.436 1.00 96.38 86 ILE A O 1
ATOM 678 N N . GLU A 1 87 ? 7.707 11.070 -14.915 1.00 95.50 87 GLU A N 1
ATOM 679 C CA . GLU A 1 87 ? 8.535 10.133 -15.663 1.00 95.50 87 GLU A CA 1
ATOM 680 C C . GLU A 1 87 ? 9.072 9.006 -14.772 1.00 95.50 87 GLU A C 1
ATOM 682 O O . GLU A 1 87 ? 9.462 9.187 -13.616 1.00 95.50 87 GLU A O 1
ATOM 687 N N . ARG A 1 88 ? 9.195 7.804 -15.345 1.00 94.50 88 ARG A N 1
ATOM 688 C CA . ARG A 1 88 ? 9.842 6.654 -14.682 1.00 94.50 88 ARG A CA 1
ATOM 689 C C . ARG A 1 88 ? 11.257 6.970 -14.189 1.00 94.50 88 ARG A C 1
ATOM 691 O O . ARG A 1 88 ? 11.672 6.465 -13.146 1.00 94.50 88 ARG A O 1
ATOM 698 N N . SER A 1 89 ? 11.982 7.787 -14.950 1.00 96.06 89 SER A N 1
ATOM 699 C CA . SER A 1 89 ? 13.330 8.273 -14.644 1.00 96.06 89 SER A CA 1
ATOM 700 C C . SER A 1 89 ? 13.377 9.084 -13.343 1.00 96.06 89 SER A C 1
ATOM 702 O O . SER A 1 89 ? 14.414 9.102 -12.684 1.00 96.06 89 SER A O 1
ATOM 704 N N . GLU A 1 90 ? 12.261 9.692 -12.936 1.00 95.88 90 GLU A N 1
ATOM 705 C CA . GLU A 1 90 ? 12.127 10.442 -11.687 1.00 95.88 90 GLU A CA 1
ATOM 706 C C . GLU A 1 90 ? 11.713 9.547 -10.514 1.00 95.88 90 GLU A C 1
ATOM 708 O O . GLU A 1 90 ? 12.122 9.790 -9.378 1.00 95.88 90 GLU A O 1
ATOM 713 N N . VAL A 1 91 ? 10.919 8.500 -10.766 1.00 97.25 91 VAL A N 1
ATOM 714 C CA . VAL A 1 91 ? 10.390 7.610 -9.717 1.00 97.25 91 VAL A CA 1
ATOM 715 C C . VAL A 1 91 ? 11.417 6.570 -9.277 1.00 97.25 91 VAL A C 1
ATOM 717 O O . VAL A 1 91 ? 11.697 6.436 -8.082 1.00 97.25 91 VAL A O 1
ATOM 720 N N . LEU A 1 92 ? 11.985 5.822 -10.229 1.00 97.75 92 LEU A N 1
ATOM 721 C CA . LEU A 1 92 ? 12.803 4.644 -9.925 1.00 97.75 92 LEU A CA 1
ATOM 722 C C . LEU A 1 92 ? 14.028 4.962 -9.056 1.00 97.75 92 LEU A C 1
ATOM 724 O O . LEU A 1 92 ? 14.219 4.255 -8.065 1.00 97.75 92 LEU A O 1
ATOM 728 N N . PRO A 1 93 ? 14.824 6.019 -9.322 1.00 97.62 93 PRO A N 1
ATOM 729 C CA . PRO A 1 93 ? 15.980 6.324 -8.481 1.00 97.62 93 PRO A CA 1
ATOM 730 C C . PRO A 1 93 ? 15.599 6.633 -7.033 1.00 97.62 93 PRO A C 1
ATOM 732 O O . PRO A 1 93 ? 16.332 6.273 -6.116 1.00 97.62 93 PRO A O 1
ATOM 735 N N . GLN A 1 94 ? 14.445 7.268 -6.806 1.00 97.19 94 GLN A N 1
ATOM 736 C CA . GLN A 1 94 ? 13.986 7.598 -5.458 1.00 97.19 94 GLN A CA 1
ATOM 737 C C . GLN A 1 94 ? 13.565 6.351 -4.684 1.00 97.19 94 GLN A C 1
ATOM 739 O O . GLN A 1 94 ? 13.952 6.191 -3.526 1.00 97.19 94 GLN A O 1
ATOM 744 N N . LEU A 1 95 ? 12.805 5.457 -5.327 1.00 98.31 95 LEU A N 1
ATOM 745 C CA . LEU A 1 95 ? 12.406 4.188 -4.719 1.00 98.31 95 LEU A CA 1
ATOM 746 C C . LEU A 1 95 ? 13.617 3.288 -4.460 1.00 98.31 95 LEU A C 1
ATOM 748 O O . LEU A 1 95 ? 13.709 2.697 -3.386 1.00 98.31 95 LEU A O 1
ATOM 752 N N . GLN A 1 96 ? 14.565 3.238 -5.399 1.00 98.31 96 GLN A N 1
ATOM 753 C CA . GLN A 1 96 ? 15.807 2.482 -5.254 1.00 98.31 96 GLN A CA 1
ATOM 754 C C . GLN A 1 96 ? 16.645 3.019 -4.090 1.00 98.31 96 GLN A C 1
ATOM 756 O O . GLN A 1 96 ? 17.044 2.257 -3.216 1.00 98.31 96 GLN A O 1
ATOM 761 N N . ALA A 1 97 ? 16.844 4.338 -4.014 1.00 98.12 97 ALA A N 1
ATOM 762 C CA . ALA A 1 97 ? 17.598 4.956 -2.928 1.00 98.12 97 ALA A CA 1
ATOM 763 C C . ALA A 1 97 ? 16.971 4.682 -1.550 1.00 98.12 97 ALA A C 1
ATOM 765 O O . ALA A 1 97 ? 17.691 4.428 -0.578 1.00 98.12 97 ALA A O 1
ATOM 766 N N . PHE A 1 98 ? 15.635 4.703 -1.471 1.00 98.31 98 PHE A N 1
ATOM 767 C CA . PHE A 1 98 ? 14.905 4.346 -0.259 1.00 98.31 98 PHE A CA 1
ATOM 768 C C . PHE A 1 98 ? 15.110 2.870 0.109 1.00 98.31 98 PHE A C 1
ATOM 770 O O . PHE A 1 98 ? 15.494 2.586 1.245 1.00 98.31 98 PHE A O 1
ATOM 777 N N . ALA A 1 99 ? 14.927 1.942 -0.839 1.00 98.25 99 ALA A N 1
ATOM 778 C CA . ALA A 1 99 ? 15.135 0.506 -0.630 1.00 98.25 99 ALA A CA 1
ATOM 779 C C . ALA A 1 99 ? 16.578 0.174 -0.200 1.00 98.25 99 ALA A C 1
ATOM 781 O O . ALA A 1 99 ? 16.783 -0.595 0.740 1.00 98.25 99 ALA A O 1
ATOM 782 N N . ASP A 1 100 ? 17.569 0.834 -0.806 1.00 97.81 100 ASP A N 1
ATOM 783 C CA . ASP A 1 100 ? 18.999 0.679 -0.502 1.00 97.81 100 ASP A CA 1
ATOM 784 C C . ASP A 1 100 ? 19.433 1.397 0.785 1.00 97.81 100 ASP A C 1
ATOM 786 O O . ASP A 1 100 ? 20.607 1.369 1.158 1.00 97.81 100 ASP A O 1
ATOM 790 N N . LYS A 1 101 ? 18.499 2.052 1.486 1.00 96.88 101 LYS A N 1
ATOM 791 C CA . LYS A 1 101 ? 18.742 2.805 2.729 1.00 96.88 101 LYS A CA 1
ATOM 792 C C . LYS A 1 101 ? 19.730 3.964 2.578 1.00 96.88 101 LYS A C 1
ATOM 794 O O . LYS A 1 101 ? 20.270 4.453 3.568 1.00 96.88 101 LYS A O 1
ATOM 799 N N . THR A 1 102 ? 19.947 4.430 1.352 1.00 96.44 102 THR A N 1
ATOM 800 C CA . THR A 1 102 ? 20.715 5.656 1.071 1.00 96.44 102 THR A CA 1
ATOM 801 C C . THR A 1 102 ? 19.862 6.912 1.256 1.00 96.44 102 THR A C 1
ATOM 803 O O . THR A 1 102 ? 20.388 8.020 1.347 1.00 96.44 102 THR A O 1
ATOM 806 N N . ARG A 1 103 ? 18.543 6.719 1.372 1.00 94.12 103 ARG A N 1
ATOM 807 C CA . ARG A 1 103 ? 17.528 7.725 1.659 1.00 94.12 103 ARG A CA 1
ATOM 808 C C . ARG A 1 103 ? 16.590 7.230 2.761 1.00 94.12 103 ARG A C 1
ATOM 810 O O . ARG A 1 103 ? 16.264 6.045 2.811 1.00 94.12 103 ARG A O 1
ATOM 817 N N . GLU A 1 104 ? 16.155 8.132 3.641 1.00 92.25 104 GLU A N 1
ATOM 818 C CA . GLU A 1 104 ? 15.239 7.793 4.744 1.00 92.25 104 GLU A CA 1
ATOM 819 C C . GLU A 1 104 ? 13.768 8.129 4.464 1.00 92.25 104 GLU A C 1
ATOM 821 O O . GLU A 1 104 ? 12.881 7.613 5.146 1.00 92.25 104 GLU A O 1
ATOM 826 N N . ASP A 1 105 ? 13.497 8.987 3.484 1.00 95.19 105 ASP A N 1
ATOM 827 C CA . ASP A 1 105 ? 12.155 9.332 3.029 1.00 95.19 105 ASP A CA 1
ATOM 828 C C . ASP A 1 105 ? 11.745 8.529 1.787 1.00 95.19 105 ASP A C 1
ATOM 830 O O . ASP A 1 105 ? 12.564 8.205 0.927 1.00 95.19 105 ASP A O 1
ATOM 834 N N . VAL A 1 106 ? 10.450 8.234 1.690 1.00 94.81 106 VAL A N 1
ATOM 835 C CA . VAL A 1 106 ? 9.824 7.669 0.492 1.00 94.81 106 VAL A CA 1
ATOM 836 C C . VAL A 1 106 ? 8.945 8.753 -0.118 1.00 94.81 106 VAL A C 1
ATOM 838 O O . VAL A 1 106 ? 8.089 9.297 0.573 1.00 94.81 106 VAL A O 1
ATOM 841 N N . VAL A 1 107 ? 9.178 9.107 -1.385 1.00 94.81 107 VAL A N 1
ATOM 842 C CA . VAL A 1 107 ? 8.439 10.172 -2.101 1.00 94.81 107 VAL A CA 1
ATOM 843 C C . VAL A 1 107 ? 8.315 11.489 -1.306 1.00 94.81 107 VAL A C 1
ATOM 845 O O . VAL A 1 107 ? 7.236 12.074 -1.199 1.00 94.81 107 VAL A O 1
ATOM 848 N N . ASP A 1 108 ? 9.421 11.935 -0.699 1.00 94.75 108 ASP A N 1
ATOM 849 C CA . ASP A 1 108 ? 9.500 13.133 0.156 1.00 94.75 108 ASP A CA 1
ATOM 850 C C . ASP A 1 108 ? 8.606 13.069 1.415 1.00 94.75 108 ASP A C 1
ATOM 852 O O . ASP A 1 108 ? 8.133 14.082 1.953 1.00 94.75 108 ASP A O 1
ATOM 856 N N . ILE A 1 109 ? 8.348 11.852 1.905 1.00 95.62 109 ILE A N 1
ATOM 857 C CA . ILE A 1 109 ? 7.646 11.567 3.158 1.00 95.62 109 ILE A CA 1
ATOM 858 C C . ILE A 1 109 ? 8.608 10.834 4.092 1.00 95.62 109 ILE A C 1
ATOM 860 O O . ILE A 1 109 ? 8.958 9.674 3.874 1.00 95.62 109 ILE A O 1
ATOM 864 N N . SER A 1 110 ? 9.037 11.516 5.154 1.00 92.62 110 SER A N 1
ATOM 865 C CA . SER A 1 110 ? 9.871 10.916 6.195 1.00 92.62 110 SER A CA 1
ATOM 866 C C . SER A 1 110 ? 9.043 10.023 7.119 1.00 92.62 110 SER A C 1
ATOM 868 O O . SER A 1 110 ? 7.926 10.376 7.495 1.00 92.62 110 SER A O 1
ATOM 870 N N . ILE A 1 111 ? 9.610 8.883 7.514 1.00 88.81 111 ILE A N 1
ATOM 871 C CA . ILE A 1 111 ? 9.006 7.927 8.453 1.00 88.81 111 ILE A CA 1
ATOM 872 C C . ILE A 1 111 ? 9.851 7.924 9.728 1.00 88.81 111 ILE A C 1
ATOM 874 O O . ILE A 1 111 ? 11.018 7.528 9.675 1.00 88.81 111 ILE A O 1
ATOM 878 N N . GLU A 1 112 ? 9.305 8.384 10.860 1.00 88.31 112 GLU A N 1
ATOM 879 C CA . GLU A 1 112 ? 10.087 8.533 12.101 1.00 88.31 112 GLU A CA 1
ATOM 880 C C . GLU A 1 112 ? 10.436 7.181 12.713 1.00 88.31 112 GLU A C 1
ATOM 882 O O . GLU A 1 112 ? 11.578 6.945 13.118 1.00 88.31 112 GLU A O 1
ATOM 887 N N . SER A 1 113 ? 9.469 6.263 12.747 1.00 90.38 113 SER A N 1
ATOM 888 C CA . SER A 1 113 ? 9.708 4.920 13.259 1.00 90.38 113 SER A CA 1
ATOM 889 C C . SER A 1 113 ? 10.680 4.143 12.364 1.00 90.38 113 SER A C 1
ATOM 891 O O . SER A 1 113 ? 10.313 3.673 11.287 1.00 90.38 113 SER A O 1
ATOM 893 N N . ALA A 1 114 ? 11.905 3.926 12.853 1.00 92.44 114 ALA A N 1
ATOM 894 C CA . ALA A 1 114 ? 12.928 3.139 12.158 1.00 92.44 114 ALA A CA 1
ATOM 895 C C . ALA A 1 114 ? 12.432 1.733 11.782 1.00 92.44 114 ALA A C 1
ATOM 897 O O . ALA A 1 114 ? 12.668 1.274 10.672 1.00 92.44 114 ALA A O 1
ATOM 898 N N . LYS A 1 115 ? 11.663 1.080 12.665 1.00 92.88 115 LYS A N 1
ATOM 899 C CA . LYS A 1 115 ? 11.076 -0.239 12.390 1.00 92.88 115 LYS A CA 1
ATOM 900 C C . LYS A 1 115 ? 10.058 -0.197 11.247 1.00 92.88 115 LYS A C 1
ATOM 902 O O . LYS A 1 115 ? 10.051 -1.094 10.410 1.00 92.88 115 LYS A O 1
ATOM 907 N N . VAL A 1 116 ? 9.184 0.814 11.223 1.00 94.00 116 VAL A N 1
ATOM 908 C CA . VAL A 1 116 ? 8.214 0.975 10.125 1.00 94.00 116 VAL A CA 1
ATOM 909 C C . VAL A 1 116 ? 8.962 1.245 8.824 1.00 94.00 116 VAL A C 1
ATOM 911 O O . VAL A 1 116 ? 8.691 0.594 7.819 1.00 94.00 116 VAL A O 1
ATOM 914 N N . ARG A 1 117 ? 9.954 2.140 8.869 1.00 96.12 117 ARG A N 1
ATOM 915 C CA . ARG A 1 117 ? 10.814 2.472 7.734 1.00 96.12 117 ARG A CA 1
ATOM 916 C C . ARG A 1 117 ? 11.513 1.237 7.168 1.00 96.12 117 ARG A C 1
ATOM 918 O O . ARG A 1 117 ? 11.404 1.003 5.976 1.00 96.12 117 ARG A O 1
ATOM 925 N N . GLU A 1 118 ? 12.148 0.415 8.000 1.00 97.00 118 GLU A N 1
ATOM 926 C CA . GLU A 1 118 ? 12.827 -0.812 7.558 1.00 97.00 118 GLU A CA 1
ATOM 927 C C . GLU A 1 118 ? 11.889 -1.784 6.833 1.00 97.00 118 GLU A C 1
ATOM 929 O O . GLU A 1 118 ? 12.255 -2.332 5.796 1.00 97.00 118 GLU A O 1
ATOM 934 N N . ILE A 1 119 ? 10.669 -1.981 7.341 1.00 97.94 119 ILE A N 1
ATOM 935 C CA . ILE A 1 119 ? 9.689 -2.863 6.692 1.00 97.94 119 ILE A CA 1
ATOM 936 C C . ILE A 1 119 ? 9.211 -2.262 5.364 1.00 97.94 119 ILE A C 1
ATOM 938 O O . ILE A 1 119 ? 9.100 -2.981 4.373 1.00 97.94 119 ILE A O 1
ATOM 942 N N . LEU A 1 120 ? 8.977 -0.947 5.307 1.00 98.06 120 LEU A N 1
ATOM 943 C CA . LEU A 1 120 ? 8.639 -0.266 4.055 1.00 98.06 120 LEU A CA 1
ATOM 944 C C . LEU A 1 120 ? 9.771 -0.370 3.026 1.00 98.06 120 LEU A C 1
ATOM 946 O O . LEU A 1 120 ? 9.490 -0.590 1.854 1.00 98.06 120 LEU A O 1
ATOM 950 N N . GLN A 1 121 ? 11.033 -0.260 3.446 1.00 98.44 121 GLN A N 1
ATOM 951 C CA . GLN A 1 121 ? 12.194 -0.438 2.568 1.00 98.44 121 GLN A CA 1
ATOM 952 C C . GLN A 1 121 ? 12.246 -1.852 1.985 1.00 98.44 121 GLN A C 1
ATOM 954 O O . GLN A 1 121 ? 12.493 -2.001 0.791 1.00 98.44 121 GLN A O 1
ATOM 959 N N . ILE A 1 122 ? 11.943 -2.874 2.795 1.00 98.56 122 ILE A N 1
ATOM 960 C CA . ILE A 1 122 ? 11.818 -4.259 2.319 1.00 98.56 122 ILE A CA 1
ATOM 961 C C . ILE A 1 122 ? 10.711 -4.355 1.267 1.00 98.56 122 ILE A C 1
ATOM 963 O O . ILE A 1 122 ? 10.962 -4.840 0.170 1.00 98.56 122 ILE A O 1
ATOM 967 N N . PHE A 1 123 ? 9.507 -3.850 1.549 1.00 98.75 123 PHE A N 1
ATOM 968 C CA . PHE A 1 123 ? 8.405 -3.911 0.584 1.00 98.75 123 PHE A 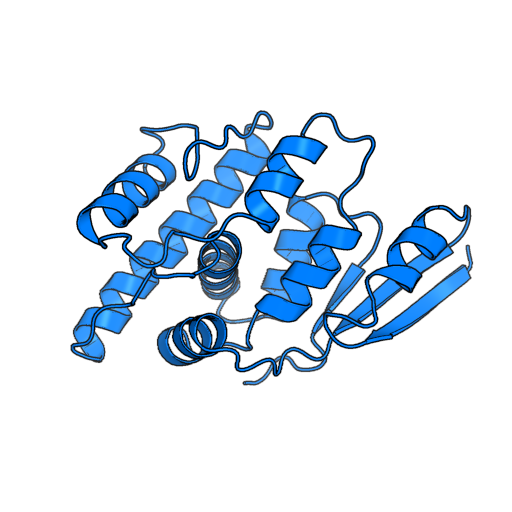CA 1
ATOM 969 C C . PHE A 1 123 ? 8.715 -3.151 -0.710 1.00 98.75 123 PHE A C 1
ATOM 971 O O . PHE A 1 123 ? 8.451 -3.667 -1.791 1.00 98.75 123 PHE A O 1
ATOM 978 N N . VAL A 1 124 ? 9.325 -1.967 -0.640 1.00 98.75 124 VAL A N 1
ATOM 979 C CA . VAL A 1 124 ? 9.745 -1.236 -1.847 1.00 98.75 124 VAL A CA 1
ATOM 980 C C . VAL A 1 124 ? 10.815 -2.016 -2.621 1.00 98.75 124 VAL A C 1
ATOM 982 O O . VAL A 1 124 ? 10.727 -2.096 -3.843 1.00 98.75 124 VAL A O 1
ATOM 985 N N . GLY A 1 125 ? 11.778 -2.646 -1.943 1.00 98.69 125 GLY A N 1
ATOM 986 C CA . GLY A 1 125 ? 12.790 -3.490 -2.587 1.00 98.69 125 GLY A CA 1
ATOM 987 C C . GLY A 1 125 ? 12.205 -4.722 -3.289 1.00 98.69 125 GLY A C 1
ATOM 988 O O . GLY A 1 125 ? 12.580 -5.024 -4.423 1.00 98.69 125 GLY A O 1
ATOM 989 N N . GLU A 1 126 ? 11.241 -5.396 -2.659 1.00 98.69 126 GLU A N 1
ATOM 990 C CA . GLU A 1 126 ? 10.511 -6.526 -3.253 1.00 98.69 126 GLU A CA 1
ATOM 991 C C . GLU A 1 126 ? 9.688 -6.085 -4.468 1.00 98.69 126 GLU A C 1
ATOM 993 O O . GLU A 1 126 ? 9.705 -6.746 -5.507 1.00 98.69 126 GLU A O 1
ATOM 998 N N . PHE A 1 127 ? 9.024 -4.927 -4.380 1.00 98.56 127 PHE A N 1
ATOM 999 C CA . PHE A 1 127 ? 8.320 -4.327 -5.512 1.00 98.56 127 PHE A CA 1
ATOM 1000 C C . PHE A 1 127 ? 9.266 -4.069 -6.689 1.00 98.56 127 PHE A C 1
ATOM 1002 O O . PHE A 1 127 ? 8.962 -4.492 -7.800 1.00 98.56 127 PHE A O 1
ATOM 1009 N N . LEU A 1 128 ? 10.414 -3.422 -6.456 1.00 98.56 128 LEU A N 1
ATOM 1010 C CA . LEU A 1 128 ? 11.395 -3.110 -7.504 1.00 98.56 128 LEU A CA 1
ATOM 1011 C C . LEU A 1 128 ? 11.983 -4.376 -8.141 1.00 98.56 128 LEU A C 1
ATOM 1013 O O . LEU A 1 128 ? 12.117 -4.448 -9.362 1.00 98.56 128 LEU A O 1
ATOM 1017 N N . SER A 1 129 ? 12.283 -5.390 -7.328 1.00 98.31 129 SER A N 1
ATOM 1018 C CA . SER A 1 129 ? 12.808 -6.674 -7.807 1.00 98.31 129 SER A CA 1
ATOM 1019 C C . SER A 1 129 ? 11.779 -7.417 -8.662 1.00 98.31 129 SER A C 1
ATOM 1021 O O . SER A 1 129 ? 12.104 -7.917 -9.738 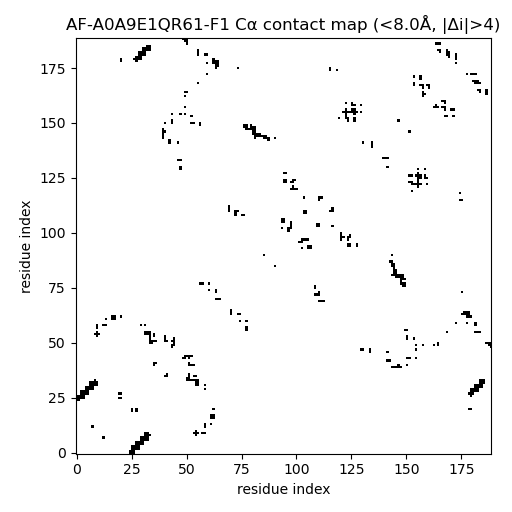1.00 98.31 129 SER A O 1
ATOM 1023 N N . GLY A 1 130 ? 10.521 -7.463 -8.211 1.00 97.69 130 GLY A N 1
ATOM 1024 C CA . GLY A 1 130 ? 9.425 -8.046 -8.981 1.00 97.69 130 GLY A CA 1
ATOM 1025 C C . GLY A 1 130 ? 9.155 -7.280 -10.274 1.00 97.69 130 GLY A C 1
ATOM 1026 O O . GLY A 1 130 ? 8.980 -7.898 -11.323 1.00 97.69 130 GLY A O 1
ATOM 1027 N N . LEU A 1 131 ? 9.181 -5.947 -10.208 1.00 97.44 131 LEU A N 1
ATOM 1028 C CA . LEU A 1 131 ? 8.982 -5.061 -11.349 1.00 97.44 131 LEU A CA 1
ATOM 1029 C C . LEU A 1 131 ? 9.991 -5.352 -12.468 1.00 97.44 131 LEU A C 1
ATOM 1031 O O . LEU A 1 131 ? 9.573 -5.633 -13.586 1.00 97.44 131 LEU A O 1
ATOM 1035 N N . ASP A 1 132 ? 11.294 -5.368 -12.169 1.00 97.38 132 ASP A N 1
ATOM 1036 C CA . ASP A 1 132 ? 12.344 -5.635 -13.169 1.00 97.38 132 ASP A CA 1
ATOM 1037 C C . ASP A 1 132 ? 12.155 -6.992 -13.872 1.00 97.38 132 ASP A C 1
ATOM 1039 O O . ASP A 1 132 ? 12.307 -7.097 -15.091 1.00 97.38 132 ASP A O 1
ATOM 1043 N N . ILE A 1 133 ? 11.766 -8.032 -13.128 1.00 96.88 133 ILE A N 1
ATOM 1044 C CA . ILE A 1 133 ? 11.507 -9.361 -13.698 1.00 96.88 133 ILE A CA 1
ATOM 1045 C C . ILE A 1 133 ? 10.293 -9.324 -14.634 1.00 96.88 133 ILE A C 1
ATOM 1047 O O . ILE A 1 133 ? 10.372 -9.816 -15.762 1.00 96.88 133 ILE A O 1
ATOM 1051 N N . ILE A 1 134 ? 9.177 -8.751 -14.177 1.00 95.94 134 ILE A N 1
ATOM 1052 C CA . ILE A 1 134 ? 7.921 -8.695 -14.937 1.00 95.94 134 ILE A CA 1
ATOM 1053 C C . ILE A 1 134 ? 8.109 -7.885 -16.224 1.00 95.94 134 ILE A C 1
ATOM 1055 O O . ILE A 1 134 ? 7.692 -8.335 -17.290 1.00 95.94 134 ILE A O 1
ATOM 1059 N N . GLU A 1 135 ? 8.779 -6.735 -16.153 1.00 96.06 135 GLU A N 1
ATOM 1060 C CA . GLU A 1 135 ? 9.010 -5.869 -17.314 1.00 96.06 135 GLU A CA 1
ATOM 1061 C C . GLU A 1 135 ? 9.843 -6.565 -18.394 1.00 96.06 135 GLU A C 1
ATOM 1063 O O . GLU A 1 135 ? 9.524 -6.483 -19.581 1.00 96.06 135 GLU A O 1
ATOM 1068 N N . ARG A 1 136 ? 10.875 -7.322 -17.998 1.00 96.19 136 ARG A N 1
ATOM 1069 C CA . ARG A 1 136 ? 11.694 -8.107 -18.936 1.00 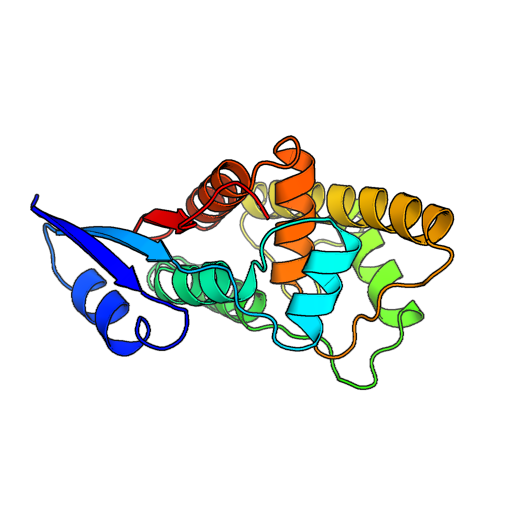96.19 136 ARG A CA 1
ATOM 1070 C C . ARG A 1 136 ? 10.909 -9.234 -19.598 1.00 96.19 136 ARG A C 1
ATOM 1072 O O . ARG A 1 136 ? 11.114 -9.495 -20.780 1.00 96.19 136 ARG A O 1
ATOM 1079 N N . VAL A 1 137 ? 10.044 -9.914 -18.845 1.00 96.06 137 VAL A N 1
ATOM 1080 C CA . VAL A 1 137 ? 9.240 -11.038 -19.355 1.00 96.06 137 VAL A CA 1
ATOM 1081 C C . VAL A 1 137 ? 8.139 -10.547 -20.292 1.00 96.06 137 VAL A C 1
ATOM 1083 O O . VAL A 1 137 ? 7.935 -11.136 -21.352 1.00 96.06 137 VAL A O 1
ATOM 1086 N N . ASN A 1 138 ? 7.456 -9.463 -19.926 1.00 93.94 138 ASN A N 1
ATOM 1087 C CA . ASN A 1 138 ? 6.339 -8.921 -20.699 1.00 93.94 138 ASN A CA 1
ATOM 1088 C C . ASN A 1 138 ? 6.796 -8.008 -21.846 1.00 93.94 138 ASN A C 1
ATOM 1090 O O . ASN A 1 138 ? 6.015 -7.749 -22.759 1.00 93.94 138 ASN A O 1
ATOM 1094 N N . ASN A 1 139 ? 8.051 -7.542 -21.818 1.00 94.62 139 ASN A N 1
ATOM 1095 C CA . ASN A 1 139 ? 8.585 -6.531 -22.731 1.00 94.62 139 ASN A CA 1
ATOM 1096 C C . ASN A 1 139 ? 7.725 -5.249 -22.741 1.00 94.62 139 ASN A C 1
ATOM 1098 O O . ASN A 1 139 ? 7.439 -4.667 -23.788 1.00 94.62 139 ASN A O 1
ATOM 1102 N N . GLU A 1 140 ? 7.297 -4.834 -21.550 1.00 93.56 140 GLU A N 1
ATOM 1103 C CA . GLU A 1 140 ? 6.454 -3.667 -21.303 1.00 93.56 140 GLU A CA 1
ATOM 1104 C C . GLU A 1 140 ? 6.908 -3.002 -20.002 1.00 93.56 140 GLU A C 1
ATOM 1106 O O . GLU A 1 140 ? 7.240 -3.690 -19.039 1.00 93.56 140 GLU A O 1
ATOM 1111 N N . TYR A 1 141 ? 6.930 -1.670 -19.972 1.00 94.69 141 TYR A N 1
ATOM 1112 C CA . TYR A 1 141 ? 7.282 -0.907 -18.777 1.00 94.69 141 TYR A CA 1
ATOM 1113 C C . TYR A 1 141 ? 6.032 -0.510 -18.001 1.00 94.69 141 TYR A C 1
ATOM 1115 O O . TYR A 1 141 ? 5.040 -0.090 -18.591 1.00 94.69 141 TYR A O 1
ATOM 1123 N N . PHE A 1 142 ? 6.105 -0.579 -16.675 1.00 95.06 142 PHE A N 1
ATOM 1124 C CA . PHE A 1 142 ? 5.029 -0.127 -15.800 1.00 95.06 142 PHE A CA 1
ATOM 1125 C C . PHE A 1 142 ? 4.841 1.395 -15.858 1.00 95.06 142 PHE A C 1
ATOM 1127 O O . PHE A 1 142 ? 5.810 2.156 -15.750 1.00 95.06 142 PHE A O 1
ATOM 1134 N N . ASP A 1 143 ? 3.599 1.846 -15.988 1.00 93.50 143 ASP A N 1
ATOM 1135 C CA . ASP A 1 143 ? 3.256 3.264 -15.917 1.00 93.50 143 ASP A CA 1
ATOM 1136 C C . ASP A 1 143 ? 3.044 3.689 -14.453 1.00 93.50 143 ASP A C 1
ATOM 1138 O O . ASP A 1 143 ? 2.257 3.088 -13.720 1.00 93.50 143 ASP A O 1
ATOM 1142 N N . PHE A 1 144 ? 3.770 4.718 -14.006 1.00 95.38 144 PHE A N 1
ATOM 1143 C CA . PHE A 1 144 ? 3.595 5.274 -12.660 1.00 95.38 144 PHE A CA 1
ATOM 1144 C C . PHE A 1 144 ? 2.578 6.417 -12.619 1.00 95.38 144 PHE A C 1
ATOM 1146 O O . PHE A 1 144 ? 2.208 6.828 -11.517 1.00 95.38 144 PHE A O 1
ATOM 1153 N N . SER A 1 145 ? 2.101 6.920 -13.759 1.00 94.44 145 SER A N 1
ATOM 1154 C CA . SER A 1 145 ? 1.161 8.038 -13.822 1.00 94.44 145 SER A CA 1
ATOM 1155 C C . SER A 1 145 ? -0.121 7.749 -13.043 1.00 94.44 145 SER A C 1
ATOM 1157 O O . SER A 1 145 ? -0.808 6.753 -13.262 1.00 94.44 145 SER A O 1
ATOM 1159 N N . ASP A 1 146 ? -0.456 8.629 -12.093 1.00 94.75 146 ASP A N 1
ATOM 1160 C CA . ASP A 1 146 ? -1.592 8.450 -11.173 1.00 94.75 146 ASP A CA 1
ATOM 1161 C C . ASP A 1 146 ? -1.562 7.117 -10.383 1.00 94.75 146 ASP A C 1
ATOM 1163 O O . ASP A 1 146 ? -2.575 6.642 -9.856 1.00 94.75 146 ASP A O 1
ATOM 1167 N N . CYS A 1 147 ? -0.399 6.476 -10.253 1.00 94.62 147 CYS A N 1
ATOM 1168 C CA . CYS A 1 147 ? -0.240 5.303 -9.404 1.00 94.62 147 CYS A CA 1
ATOM 1169 C C . CYS A 1 147 ? -0.098 5.729 -7.935 1.00 94.62 147 CYS A C 1
ATOM 1171 O O . CYS A 1 147 ? 0.550 6.723 -7.611 1.00 94.62 147 CYS A O 1
ATOM 1173 N N . SER A 1 148 ? -0.712 4.984 -7.013 1.00 95.81 148 SER A N 1
ATOM 1174 C CA . SER A 1 148 ? -0.510 5.221 -5.580 1.00 95.81 148 SER A CA 1
ATOM 1175 C C . SER A 1 148 ? 0.780 4.557 -5.112 1.00 95.81 148 SER A C 1
ATOM 1177 O O . SER A 1 148 ? 0.961 3.360 -5.331 1.00 95.81 148 SER A O 1
ATOM 1179 N N . ILE A 1 149 ? 1.624 5.280 -4.370 1.00 97.44 149 ILE A N 1
ATOM 1180 C CA . ILE A 1 149 ? 2.831 4.688 -3.765 1.00 97.44 149 ILE A CA 1
ATOM 1181 C C . ILE A 1 149 ? 2.488 3.515 -2.842 1.00 97.44 149 ILE A C 1
ATOM 1183 O O . ILE A 1 149 ? 3.185 2.503 -2.826 1.00 97.44 149 ILE A O 1
ATOM 1187 N N . MET A 1 150 ? 1.367 3.600 -2.124 1.00 97.25 150 MET A N 1
ATOM 1188 C CA . MET A 1 150 ? 0.901 2.507 -1.280 1.00 97.25 150 MET A CA 1
ATOM 1189 C C . MET A 1 150 ? 0.419 1.298 -2.083 1.00 97.25 150 MET A C 1
ATOM 1191 O O . MET A 1 150 ? 0.470 0.195 -1.552 1.00 97.25 150 MET A O 1
ATOM 1195 N N . ASN A 1 151 ? 0.003 1.459 -3.346 1.00 96.00 151 ASN A N 1
ATOM 1196 C CA . ASN A 1 151 ? -0.253 0.312 -4.218 1.00 96.00 151 ASN A CA 1
ATOM 1197 C C . ASN A 1 151 ? 1.072 -0.383 -4.584 1.00 96.00 151 ASN A C 1
ATOM 1199 O O . ASN A 1 151 ? 1.136 -1.607 -4.507 1.00 96.00 151 ASN A O 1
ATOM 1203 N N . CYS A 1 152 ? 2.140 0.368 -4.884 1.00 97.56 152 CYS A N 1
ATOM 1204 C CA . CYS A 1 152 ? 3.480 -0.200 -5.099 1.00 97.56 152 CYS A CA 1
ATOM 1205 C C . CYS A 1 152 ? 3.986 -0.943 -3.851 1.00 97.56 152 CYS A C 1
ATOM 1207 O O . CYS A 1 152 ? 4.433 -2.084 -3.942 1.00 97.56 152 CYS A O 1
ATOM 1209 N N . ILE A 1 153 ? 3.842 -0.335 -2.667 1.00 98.19 153 ILE A N 1
ATOM 1210 C CA . ILE A 1 153 ? 4.174 -0.973 -1.382 1.00 98.19 153 ILE A CA 1
ATOM 1211 C C . ILE A 1 153 ? 3.332 -2.240 -1.171 1.00 98.19 153 ILE A C 1
ATOM 1213 O O . ILE A 1 153 ? 3.862 -3.246 -0.708 1.00 98.19 153 ILE A O 1
ATOM 1217 N N . TYR A 1 154 ? 2.048 -2.230 -1.546 1.00 97.06 154 TYR A N 1
ATOM 1218 C CA . TYR A 1 154 ? 1.186 -3.414 -1.488 1.00 97.06 154 TYR A CA 1
ATOM 1219 C C . TYR A 1 154 ? 1.666 -4.544 -2.390 1.00 97.06 154 TYR A C 1
ATOM 1221 O O . TYR A 1 154 ? 1.675 -5.692 -1.956 1.00 97.06 154 TYR A O 1
ATOM 1229 N N . ALA A 1 155 ? 2.060 -4.235 -3.625 1.00 97.31 155 ALA A N 1
ATOM 1230 C CA . ALA A 1 155 ? 2.616 -5.221 -4.546 1.00 97.31 155 ALA A CA 1
ATOM 1231 C C . ALA A 1 155 ? 3.915 -5.824 -3.987 1.00 97.31 155 ALA A C 1
ATOM 1233 O O . ALA A 1 155 ? 4.092 -7.040 -4.001 1.00 97.31 155 ALA A O 1
ATOM 1234 N N . GLY A 1 156 ? 4.770 -4.999 -3.382 1.00 98.50 156 GLY A N 1
ATOM 1235 C CA . GLY A 1 156 ? 5.945 -5.462 -2.649 1.00 98.50 156 GLY A CA 1
ATOM 1236 C C . GLY A 1 156 ? 5.618 -6.365 -1.457 1.00 98.50 156 GLY A C 1
ATOM 1237 O O . GLY A 1 156 ? 6.176 -7.450 -1.321 1.00 98.50 156 GLY A O 1
ATOM 1238 N N . ALA A 1 157 ? 4.662 -5.962 -0.618 1.00 98.44 157 ALA A N 1
ATOM 1239 C CA . ALA A 1 157 ? 4.190 -6.764 0.510 1.00 98.44 157 ALA A CA 1
ATOM 1240 C C . ALA A 1 157 ? 3.565 -8.092 0.056 1.00 98.44 157 ALA A C 1
ATOM 1242 O O . ALA A 1 157 ? 3.778 -9.124 0.688 1.00 98.44 157 ALA A O 1
ATOM 1243 N N . PHE A 1 158 ? 2.822 -8.082 -1.052 1.00 97.50 158 PHE A N 1
ATOM 1244 C CA . PHE A 1 158 ? 2.256 -9.269 -1.686 1.00 97.50 158 PHE A CA 1
ATOM 1245 C C . PHE A 1 158 ? 3.346 -10.253 -2.108 1.00 97.50 158 PHE A C 1
ATOM 1247 O O . PHE A 1 158 ? 3.253 -11.432 -1.767 1.00 97.50 158 PHE A O 1
ATOM 1254 N N . LEU A 1 159 ? 4.405 -9.778 -2.767 1.00 97.88 159 LEU A N 1
ATOM 1255 C CA . LEU A 1 159 ? 5.558 -10.604 -3.131 1.00 97.88 159 LEU A CA 1
ATOM 1256 C C . LEU A 1 159 ? 6.280 -11.152 -1.890 1.00 97.88 159 LEU A C 1
ATOM 1258 O O . LEU A 1 159 ? 6.461 -12.366 -1.787 1.00 97.88 159 LEU A O 1
ATOM 1262 N N . ALA A 1 160 ? 6.567 -10.296 -0.902 1.00 98.12 160 ALA A N 1
ATOM 1263 C CA . ALA A 1 160 ? 7.183 -10.683 0.372 1.00 98.12 160 ALA A CA 1
ATOM 1264 C C . ALA A 1 160 ? 6.364 -11.740 1.141 1.00 98.12 160 ALA A C 1
ATOM 1266 O O . ALA A 1 160 ? 6.907 -12.556 1.885 1.00 98.12 160 ALA A O 1
ATOM 1267 N N . CYS A 1 161 ? 5.043 -11.731 0.956 1.00 97.25 161 CYS A N 1
ATOM 1268 C CA . CYS A 1 161 ? 4.101 -12.662 1.572 1.00 97.25 161 CYS A CA 1
ATOM 1269 C C . CYS A 1 161 ? 3.793 -13.880 0.683 1.00 97.25 161 CYS A C 1
ATOM 1271 O O . CYS A 1 161 ? 2.711 -14.456 0.794 1.00 97.25 161 CYS A O 1
ATOM 1273 N N . ASN A 1 162 ? 4.715 -14.289 -0.196 1.00 95.94 162 ASN A N 1
ATOM 1274 C CA . ASN A 1 162 ? 4.554 -15.427 -1.113 1.00 95.94 162 ASN A CA 1
ATOM 1275 C C . ASN A 1 162 ? 3.299 -15.327 -1.994 1.00 95.94 162 ASN A C 1
ATOM 1277 O O . ASN A 1 162 ? 2.608 -16.322 -2.216 1.00 95.94 162 ASN A O 1
ATOM 1281 N N . ARG A 1 163 ? 2.996 -14.122 -2.488 1.00 95.19 163 ARG A N 1
ATOM 1282 C CA . ARG A 1 163 ? 1.823 -13.836 -3.327 1.00 95.19 163 ARG A CA 1
ATOM 1283 C C . ARG A 1 163 ? 0.498 -14.148 -2.621 1.00 95.19 163 ARG A C 1
ATOM 1285 O O . ARG A 1 163 ? -0.455 -14.611 -3.239 1.00 95.19 163 ARG A O 1
ATOM 1292 N N . ASN A 1 164 ? 0.429 -13.876 -1.316 1.00 94.56 164 ASN A N 1
ATOM 1293 C CA . ASN A 1 164 ? -0.794 -13.977 -0.524 1.00 94.56 164 ASN A CA 1
ATOM 1294 C C . ASN A 1 164 ? -1.289 -12.582 -0.109 1.00 94.56 164 ASN A C 1
ATOM 1296 O O . ASN A 1 164 ? -0.686 -11.908 0.731 1.00 94.56 164 ASN A O 1
ATOM 1300 N N . ILE A 1 165 ? -2.412 -12.157 -0.692 1.00 93.00 165 ILE A N 1
ATOM 1301 C CA . ILE A 1 165 ? -2.988 -10.824 -0.471 1.00 93.00 165 ILE A CA 1
ATOM 1302 C C . ILE A 1 165 ? -3.545 -10.629 0.943 1.00 93.00 165 ILE A C 1
ATOM 1304 O O . ILE A 1 165 ? -3.445 -9.532 1.492 1.00 93.00 165 ILE A O 1
ATOM 1308 N N . GLU A 1 166 ? -4.079 -11.676 1.575 1.00 94.81 166 GLU A N 1
ATOM 1309 C CA . GLU A 1 166 ? -4.548 -11.605 2.962 1.00 94.81 166 GLU A CA 1
ATOM 1310 C C . GLU A 1 166 ? -3.370 -11.363 3.910 1.00 94.81 166 GLU A C 1
ATOM 1312 O O . GLU A 1 166 ? -3.417 -10.462 4.746 1.00 94.81 166 GLU A O 1
ATOM 1317 N N . GLN A 1 167 ? -2.271 -12.101 3.736 1.00 96.62 167 GLN A N 1
ATOM 1318 C CA . GLN A 1 167 ? -1.069 -11.918 4.552 1.00 96.62 167 GLN A CA 1
ATOM 1319 C C . GLN A 1 167 ? -0.411 -10.554 4.314 1.00 96.62 167 GLN A C 1
ATOM 1321 O O . GLN A 1 167 ? 0.039 -9.925 5.275 1.00 96.62 167 GLN A O 1
ATOM 1326 N N . ALA A 1 168 ? -0.412 -10.050 3.076 1.00 97.00 168 ALA A N 1
ATOM 1327 C CA . ALA A 1 168 ? 0.030 -8.688 2.778 1.00 97.00 168 ALA A CA 1
ATOM 1328 C C . ALA A 1 168 ? -0.853 -7.639 3.478 1.00 97.00 168 ALA A C 1
ATOM 1330 O O . ALA A 1 168 ? -0.333 -6.721 4.115 1.00 97.00 168 ALA A O 1
ATOM 1331 N N . THR A 1 169 ? -2.177 -7.825 3.442 1.00 96.81 169 THR A N 1
ATOM 1332 C CA . THR A 1 169 ? -3.149 -6.949 4.115 1.00 96.81 169 THR A CA 1
ATOM 1333 C C . THR A 1 169 ? -2.907 -6.918 5.623 1.00 96.81 169 THR A C 1
ATOM 1335 O O . THR A 1 169 ? -2.721 -5.847 6.195 1.00 96.81 169 THR A O 1
ATOM 1338 N N . ILE A 1 170 ? -2.792 -8.089 6.258 1.00 96.69 170 ILE A N 1
ATOM 1339 C CA . ILE A 1 170 ? -2.506 -8.224 7.695 1.00 96.69 170 ILE A CA 1
ATOM 1340 C C . ILE A 1 170 ? -1.147 -7.608 8.055 1.00 96.69 170 ILE A C 1
ATOM 1342 O O . ILE A 1 170 ? -0.987 -7.012 9.124 1.00 96.69 170 ILE A O 1
ATOM 1346 N N . SER A 1 171 ? -0.148 -7.753 7.183 1.00 97.56 171 SER A N 1
ATOM 1347 C CA . SER A 1 171 ? 1.176 -7.168 7.397 1.00 97.56 171 SER A CA 1
ATOM 1348 C C . SER A 1 171 ? 1.113 -5.642 7.405 1.00 97.56 171 SER A C 1
ATOM 1350 O O . SER A 1 171 ? 1.689 -5.021 8.297 1.00 97.56 171 SER A O 1
ATOM 1352 N N . ILE A 1 172 ? 0.360 -5.042 6.480 1.00 97.75 172 ILE A N 1
ATOM 1353 C CA . ILE A 1 172 ? 0.144 -3.591 6.412 1.00 97.75 172 ILE A CA 1
ATOM 1354 C C . ILE A 1 172 ? -0.708 -3.101 7.594 1.00 97.75 172 ILE A C 1
ATOM 1356 O O . ILE A 1 172 ? -0.339 -2.106 8.220 1.00 97.75 172 ILE A O 1
ATOM 1360 N N . ASP A 1 173 ? -1.761 -3.829 7.984 1.00 96.69 173 ASP A N 1
ATOM 1361 C CA . ASP A 1 173 ? -2.567 -3.521 9.178 1.00 96.69 173 ASP A CA 1
ATOM 1362 C C . ASP A 1 173 ? -1.682 -3.381 10.426 1.00 96.69 173 ASP A C 1
ATOM 1364 O O . ASP A 1 173 ? -1.770 -2.409 11.183 1.00 96.69 173 ASP A O 1
ATOM 1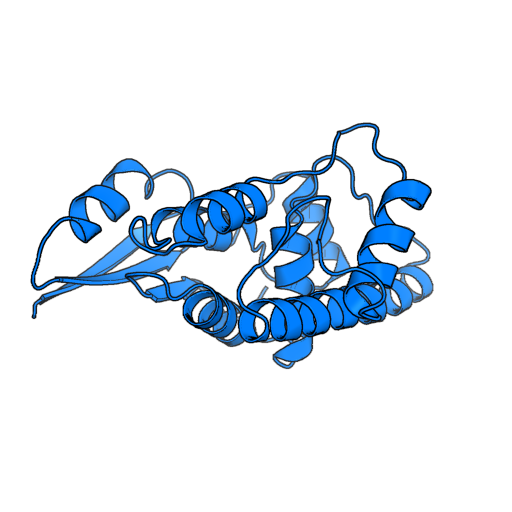368 N N . ARG A 1 174 ? -0.791 -4.358 10.633 1.00 96.56 174 ARG A N 1
ATOM 1369 C CA . ARG A 1 174 ? 0.134 -4.389 11.774 1.00 96.56 174 ARG A CA 1
ATOM 1370 C C . ARG A 1 174 ? 1.205 -3.313 11.675 1.00 96.56 174 ARG A C 1
ATOM 1372 O O . ARG A 1 174 ? 1.543 -2.714 12.695 1.00 96.56 174 ARG A O 1
ATOM 1379 N N . LEU A 1 175 ? 1.737 -3.081 10.476 1.00 96.88 175 LEU A N 1
ATOM 1380 C CA . LEU A 1 175 ? 2.781 -2.091 10.224 1.00 96.88 175 LEU A CA 1
ATOM 1381 C C . LEU A 1 175 ? 2.331 -0.687 10.641 1.00 96.88 175 LEU A C 1
ATOM 1383 O O . LEU A 1 175 ? 3.068 0.008 11.338 1.00 96.88 175 LEU A O 1
ATOM 1387 N N . PHE A 1 176 ? 1.101 -0.316 10.281 1.00 96.44 176 PHE A N 1
ATOM 1388 C CA . PHE A 1 176 ? 0.517 0.992 10.590 1.00 96.44 176 PHE A CA 1
ATOM 1389 C C . PHE A 1 176 ? -0.338 1.010 11.864 1.00 96.44 176 PHE A C 1
ATOM 1391 O O . PHE A 1 176 ? -0.952 2.032 12.170 1.00 96.44 176 PHE A O 1
ATOM 1398 N N . LYS A 1 177 ? -0.358 -0.096 12.625 1.00 95.81 177 LYS A N 1
ATOM 1399 C CA . LYS A 1 177 ? -1.101 -0.249 13.889 1.00 95.81 177 LYS A CA 1
ATOM 1400 C C . LYS A 1 177 ? -2.562 0.202 13.768 1.00 95.81 177 LYS A C 1
ATOM 1402 O O . LYS A 1 177 ? -3.055 0.976 14.594 1.00 95.81 177 LYS A O 1
ATOM 1407 N N . LEU A 1 178 ? -3.238 -0.243 12.714 1.00 96.50 178 LEU A N 1
ATOM 1408 C CA . LEU A 1 178 ? -4.609 0.177 12.446 1.00 96.50 178 LEU A CA 1
ATOM 1409 C C . LEU A 1 178 ? -5.534 -0.164 13.621 1.00 96.50 178 LEU A C 1
ATOM 1411 O O . LEU A 1 178 ? -5.370 -1.177 14.303 1.00 96.50 178 LEU A O 1
ATOM 1415 N N . ARG A 1 179 ? -6.538 0.686 13.854 1.00 95.69 179 ARG A N 1
ATOM 1416 C CA . ARG A 1 179 ? -7.509 0.524 14.951 1.00 95.69 179 ARG A CA 1
ATOM 1417 C C . ARG A 1 179 ? -8.601 -0.523 14.670 1.00 95.69 179 ARG A C 1
ATOM 1419 O O . ARG A 1 179 ? -9.550 -0.648 15.441 1.00 95.69 179 ARG A O 1
ATOM 1426 N N . GLY A 1 180 ? -8.473 -1.272 13.581 1.00 94.81 180 GLY A N 1
ATOM 1427 C CA . GLY A 1 180 ? -9.346 -2.373 13.192 1.00 94.81 180 GLY A CA 1
ATOM 1428 C C . GLY A 1 180 ? -8.609 -3.335 12.265 1.00 94.81 180 GLY A C 1
ATOM 1429 O O . GLY A 1 180 ? -7.446 -3.116 11.930 1.00 94.81 180 GLY A O 1
ATOM 1430 N N . THR A 1 181 ? -9.286 -4.408 11.871 1.00 96.06 181 THR A N 1
ATOM 1431 C CA . THR A 1 181 ? -8.749 -5.399 10.929 1.00 96.06 181 THR A CA 1
ATOM 1432 C C . THR A 1 181 ? -9.399 -5.232 9.568 1.00 96.06 181 THR A C 1
ATOM 1434 O O . THR A 1 181 ? -10.622 -5.086 9.483 1.00 96.06 181 THR A O 1
ATOM 1437 N N . VAL A 1 182 ? -8.605 -5.310 8.506 1.00 95.69 182 VAL A N 1
ATOM 1438 C CA . VAL A 1 182 ? -9.086 -5.320 7.127 1.00 95.69 182 VAL A CA 1
ATOM 1439 C C . VAL A 1 182 ? -8.804 -6.685 6.516 1.00 95.69 182 VAL A C 1
ATOM 1441 O O . VAL A 1 182 ? -7.714 -7.227 6.651 1.00 95.69 182 VAL A O 1
ATOM 1444 N N . LEU A 1 183 ? -9.804 -7.266 5.859 1.00 94.06 183 LEU A N 1
ATOM 1445 C CA . LEU A 1 183 ? -9.682 -8.543 5.163 1.00 94.06 183 LEU A CA 1
ATOM 1446 C C . LEU A 1 183 ? -10.181 -8.390 3.726 1.00 94.06 183 LEU A C 1
ATOM 1448 O O . LEU A 1 183 ? -11.238 -7.786 3.517 1.00 94.06 183 LEU A O 1
ATOM 1452 N N . PRO A 1 184 ? -9.472 -8.936 2.729 1.00 92.56 184 PRO A N 1
ATOM 1453 C CA . PRO A 1 184 ? -10.026 -9.051 1.393 1.00 92.56 184 PRO A CA 1
ATOM 1454 C C . PRO A 1 184 ? -11.152 -10.098 1.374 1.00 92.56 184 PRO A C 1
ATOM 1456 O O . PRO A 1 184 ? -11.172 -11.045 2.155 1.00 92.56 184 PRO A O 1
ATOM 1459 N N . THR A 1 185 ? -12.110 -9.924 0.469 1.00 89.06 185 THR A N 1
ATOM 1460 C CA . THR A 1 185 ? -13.208 -10.886 0.222 1.00 89.06 185 THR A CA 1
ATOM 1461 C C . THR A 1 185 ? -12.747 -12.184 -0.446 1.00 89.06 185 THR A C 1
ATOM 1463 O O . THR A 1 185 ? -13.446 -13.190 -0.349 1.00 89.06 185 THR A O 1
ATOM 1466 N N . SER A 1 186 ? -11.593 -12.159 -1.115 1.00 83.56 186 SER A N 1
ATOM 1467 C CA . SER A 1 186 ? -10.976 -13.288 -1.814 1.00 83.56 186 SER A CA 1
ATOM 1468 C C . SER A 1 186 ? -9.461 -13.264 -1.603 1.00 83.56 186 SER A C 1
ATOM 1470 O O . SER A 1 186 ? -8.876 -12.204 -1.379 1.00 83.56 186 SER A O 1
ATOM 1472 N N . ILE A 1 187 ? -8.828 -14.432 -1.695 1.00 79.69 187 ILE A N 1
ATOM 1473 C CA . ILE A 1 187 ? -7.365 -14.575 -1.773 1.00 79.69 187 ILE A CA 1
ATOM 1474 C C . ILE A 1 187 ? -6.879 -14.888 -3.195 1.00 79.69 187 ILE A C 1
ATOM 1476 O O . ILE A 1 187 ? -5.675 -14.888 -3.439 1.00 79.69 187 ILE A O 1
ATOM 1480 N N . GLU A 1 188 ? -7.813 -15.146 -4.111 1.00 73.62 188 GLU A N 1
ATOM 1481 C CA . GLU A 1 188 ? -7.589 -15.448 -5.527 1.00 73.62 188 GLU A CA 1
ATOM 1482 C C . GLU A 1 188 ? -7.997 -14.250 -6.395 1.00 73.62 188 GLU A C 1
ATOM 1484 O O . GLU A 1 188 ? -8.914 -13.507 -6.022 1.00 73.62 188 GLU A O 1
ATOM 1489 N N . ASP A 1 189 ? -7.300 -14.081 -7.522 1.00 61.00 189 ASP A N 1
ATOM 1490 C CA . ASP A 1 189 ? -7.422 -12.960 -8.469 1.00 61.00 189 ASP A CA 1
ATOM 1491 C C . ASP A 1 189 ? -8.476 -13.171 -9.574 1.00 61.00 189 ASP A C 1
ATOM 1493 O O . ASP A 1 189 ? -8.752 -14.344 -9.919 1.00 61.00 189 ASP A O 1
#

Solvent-accessible surface area (backbone atoms only — not comparable to full-atom values): 10244 Å² total; per-residue (Å²): 118,46,83,44,78,44,83,38,45,45,73,75,39,70,69,52,51,50,62,50,70,73,44,84,60,62,45,46,36,37,39,24,52,34,77,57,60,55,71,49,37,37,48,55,19,66,69,72,72,41,62,16,53,59,29,49,51,50,48,50,57,61,28,49,41,82,85,45,94,56,32,70,49,53,50,50,46,64,69,36,52,41,53,76,83,54,51,68,84,67,49,50,60,50,51,48,32,23,36,72,64,77,34,76,36,57,96,90,42,68,54,85,53,61,70,51,40,54,53,51,23,50,16,39,41,40,26,54,55,51,45,57,54,45,28,67,73,68,74,49,80,87,80,57,40,54,24,40,58,47,51,48,36,46,52,2,30,16,54,76,41,77,67,27,52,52,57,23,42,47,50,50,38,59,65,60,55,33,74,44,46,66,38,59,71,60,75,71,113

Radius of gyration: 16.13 Å; Cα contacts (8 Å, |Δi|>4): 316; chains: 1; bounding box: 40×29×46 Å

pLDDT: mean 92.87, std 7.14, range [61.0, 98.75]

Sequence (189 aa):
MINVVILNGGRGAASTIPALLERQGLNITSVVNAYDDGKSTGEIRKFFGMLGPSDIRKVQELMLPRDDVDYQKNLKLFQYRFPLDIERSEVLPQLQAFADKTREDVVDISIESAKVREILQIFVGEFLSGLDIIERVNNEYFDFSDCSIMNCIYAGAFLACNRNIEQATISIDRLFKLRGTVLPTSIED

Foldseek 3Di:
DAEEEAEEWQPVLLVPVLVVLPDPPYAYEYAYAQQDCPPQLVLLCVLLVAGRCLRLLSNLLSQFDPPDPCNVLVNCLSPDADAQPDDPVNQVVQLVCQLVVVDQDRPPRHDPPPVLSNLLSQLSVQLSVSQVVSCVVVVHHRDRRRHRNVSSSLSSLCVVVVNFNQSSSVVVCVSSVGSHGYGYPDRHD

Mean predicted aligned error: 3.74 Å

Nearest PDB structures (foldseek):
  2hzb-assembly1_A  TM=8.870E-01  e=1.793E-06  Halalkalibacterium halodurans
  2o2z-assembly2_C  TM=8.817E-01  e=3.303E-06  Halalkalibacterium halodurans
  2o2z-assembly1_B  TM=8.818E-01  e=3.902E-06  Halalkalibacterium halodurans
  2o2z-assembly1_A  TM=8.707E-01  e=7.189E-06  Halalkalibacterium halodurans
  2o2z-assembly2_D  TM=8.540E-01  e=6.801E-06  Halalkalibacterium halodurans